Protein AF-A0A7W1AHA9-F1 (afdb_monomer_lite)

Sequence (270 aa):
TCNDPMTYQINCGGTRFFRNQPAKCGDFTERACRCGTTQNSHKKLIDTFGIGTPNYGNPNAMIMAGNDPLSGLVMALAGSKRGVAKVELLVNGFPWASAKGADFAVNGQPNPGPYSLVWPATLPDGISDFAVRAHDDLGAFTDSAAITKTKGAPCTSADTCAEGQRCDAGRCLWDPPTLEVGAACDYAQQCKSLSCVGTDPKICSQECIPEDENTCPAGLACSALEPGTGVCYPETSGGCCSATSGRPPWAGIASGAFVFVLVMRRRRRR

Structure (mmCIF, N/CA/C/O backbone):
data_AF-A0A7W1AHA9-F1
#
_entry.id   AF-A0A7W1AHA9-F1
#
loop_
_atom_site.group_PDB
_atom_site.id
_atom_site.type_symbol
_atom_site.label_atom_id
_atom_site.label_alt_id
_atom_site.label_comp_id
_atom_site.label_asym_id
_atom_site.label_entity_id
_atom_site.label_seq_id
_atom_site.pdbx_PDB_ins_code
_atom_site.Cartn_x
_atom_site.Cartn_y
_atom_site.Cartn_z
_atom_site.occupancy
_atom_site.B_iso_or_equiv
_atom_site.auth_seq_id
_atom_site.auth_comp_id
_atom_site.auth_asym_id
_atom_site.auth_atom_id
_atom_site.pdbx_PDB_model_num
ATOM 1 N N . THR A 1 1 ? 7.845 6.623 -21.623 1.00 60.88 1 THR A N 1
ATOM 2 C CA . THR A 1 1 ? 7.779 6.508 -20.151 1.00 60.88 1 THR A CA 1
ATOM 3 C C . THR A 1 1 ? 9.033 5.802 -19.679 1.00 60.88 1 THR A C 1
ATOM 5 O O . THR A 1 1 ? 9.410 4.815 -20.294 1.00 60.88 1 THR A O 1
ATOM 8 N N . CYS A 1 2 ? 9.714 6.319 -18.653 1.00 69.69 2 CYS A N 1
ATOM 9 C CA . CYS A 1 2 ? 10.990 5.777 -18.157 1.00 69.69 2 CYS A CA 1
ATOM 10 C C . CYS A 1 2 ? 10.779 4.694 -17.089 1.00 69.69 2 CYS A C 1
ATOM 12 O O . CYS A 1 2 ? 11.569 4.589 -16.157 1.00 69.69 2 CYS A O 1
ATOM 14 N N . ASN A 1 3 ? 9.678 3.939 -17.171 1.00 62.66 3 ASN A N 1
ATOM 15 C CA . ASN A 1 3 ? 9.259 3.059 -16.082 1.00 62.66 3 ASN A CA 1
ATOM 16 C C . ASN A 1 3 ? 10.157 1.826 -15.950 1.00 62.66 3 ASN A C 1
ATOM 18 O O . ASN A 1 3 ? 10.402 1.412 -14.827 1.00 62.66 3 ASN A O 1
ATOM 22 N N . ASP A 1 4 ? 10.747 1.318 -17.033 1.00 63.56 4 ASP A N 1
ATOM 23 C CA . ASP A 1 4 ? 11.867 0.374 -16.942 1.00 63.56 4 ASP A CA 1
ATOM 24 C C . ASP A 1 4 ? 12.934 0.706 -17.988 1.00 63.56 4 ASP A C 1
ATOM 26 O O . ASP A 1 4 ? 12.957 0.136 -19.082 1.00 63.56 4 ASP A O 1
ATOM 30 N N . PRO A 1 5 ? 13.807 1.688 -17.713 1.00 50.94 5 PRO A N 1
ATOM 31 C CA . PRO A 1 5 ? 14.946 1.907 -18.557 1.00 50.94 5 PRO A CA 1
ATOM 32 C C . PRO A 1 5 ? 15.934 0.806 -18.190 1.00 50.94 5 PRO A C 1
ATOM 34 O O . PRO A 1 5 ? 16.712 0.936 -17.240 1.00 50.94 5 PRO A O 1
ATOM 37 N N . MET A 1 6 ? 15.963 -0.252 -19.001 1.00 55.72 6 MET A N 1
ATOM 38 C CA . MET A 1 6 ? 17.236 -0.884 -19.344 1.00 55.72 6 MET A CA 1
ATOM 39 C C . MET A 1 6 ? 18.293 0.227 -19.354 1.00 55.72 6 MET A C 1
ATOM 41 O O . MET A 1 6 ? 18.118 1.240 -20.037 1.00 55.72 6 MET A O 1
ATOM 45 N N . THR A 1 7 ? 19.317 0.087 -18.512 1.00 55.38 7 THR A N 1
ATOM 46 C CA . THR A 1 7 ? 20.221 1.132 -17.981 1.00 55.38 7 THR A CA 1
ATOM 47 C C . THR A 1 7 ? 20.966 1.995 -19.018 1.00 55.38 7 THR A C 1
ATOM 49 O O . THR A 1 7 ? 21.842 2.784 -18.662 1.00 55.38 7 THR A O 1
ATOM 52 N N . TYR A 1 8 ? 20.656 1.845 -20.300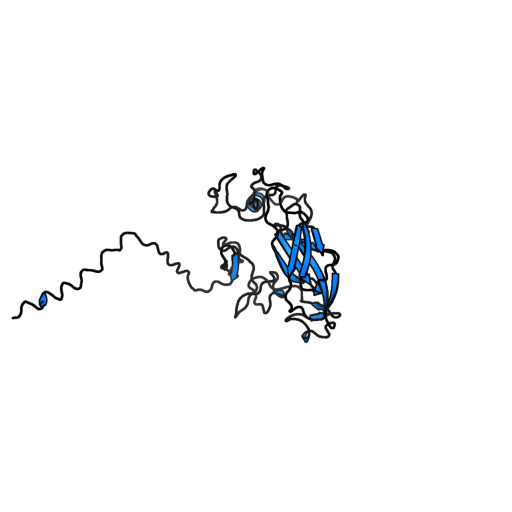 1.00 57.69 8 TYR A N 1
ATOM 53 C CA . TYR A 1 8 ? 21.271 2.477 -21.456 1.00 57.69 8 TYR A CA 1
ATOM 54 C C . TYR A 1 8 ? 20.522 3.725 -21.951 1.00 57.69 8 TYR A C 1
ATOM 56 O O . TYR A 1 8 ? 21.138 4.550 -22.625 1.00 57.69 8 TYR A O 1
ATOM 64 N N . GLN A 1 9 ? 19.242 3.924 -21.599 1.00 62.50 9 GLN A N 1
ATOM 65 C CA . GLN A 1 9 ? 18.528 5.159 -21.953 1.00 62.50 9 GLN A CA 1
ATOM 66 C C . GLN A 1 9 ? 19.088 6.356 -21.165 1.00 62.50 9 GLN A C 1
ATOM 68 O O . GLN A 1 9 ? 18.900 6.489 -19.956 1.00 62.50 9 GLN A O 1
ATOM 73 N N . ILE A 1 10 ? 19.809 7.241 -21.860 1.00 67.25 10 ILE A N 1
ATOM 74 C CA . ILE A 1 10 ? 20.429 8.446 -21.278 1.00 67.25 10 ILE A CA 1
ATOM 75 C C . ILE A 1 10 ? 19.425 9.570 -20.996 1.00 67.25 10 ILE A C 1
ATOM 77 O O . ILE A 1 10 ? 19.737 10.497 -20.257 1.00 67.25 10 ILE A O 1
ATOM 81 N N . ASN A 1 11 ? 18.230 9.481 -21.575 1.00 71.25 11 ASN A N 1
ATOM 82 C CA . ASN A 1 11 ? 17.131 10.433 -21.425 1.00 71.25 11 ASN A CA 1
ATOM 83 C C . ASN A 1 11 ? 16.188 10.082 -20.263 1.00 71.25 11 ASN A C 1
ATOM 85 O O . ASN A 1 11 ? 15.163 10.736 -20.103 1.00 71.25 11 ASN A O 1
ATOM 89 N N . CYS A 1 12 ? 16.529 9.072 -19.460 1.00 68.38 12 CYS A N 1
ATOM 90 C CA . CYS A 1 12 ? 15.835 8.720 -18.229 1.00 68.38 12 CYS A CA 1
ATOM 91 C C . CYS A 1 12 ? 16.746 9.051 -17.043 1.00 68.38 12 CYS A C 1
ATOM 93 O O . CYS A 1 12 ? 17.641 8.287 -16.683 1.00 68.38 12 CYS A O 1
ATOM 95 N N . GLY A 1 13 ? 16.573 10.255 -16.505 1.00 67.56 13 GLY A N 1
ATOM 96 C CA . GLY A 1 13 ? 17.312 10.793 -15.370 1.00 67.56 13 GLY A CA 1
ATOM 97 C C . GLY A 1 13 ? 17.017 10.072 -14.055 1.00 67.56 13 GLY A C 1
ATOM 98 O O . GLY A 1 13 ? 16.203 9.153 -13.980 1.00 67.56 13 GLY A O 1
ATOM 99 N N . GLY A 1 14 ? 17.708 10.502 -12.999 1.00 70.00 14 GLY A N 1
ATOM 100 C CA . GLY A 1 14 ? 17.751 9.794 -11.721 1.00 70.00 14 GLY A CA 1
ATOM 101 C C . GLY A 1 14 ? 18.816 8.693 -11.688 1.00 70.00 14 GLY A C 1
ATOM 102 O O . GLY A 1 14 ? 19.600 8.509 -12.621 1.00 70.00 14 GLY A O 1
ATOM 103 N N . THR A 1 15 ? 18.887 7.975 -10.569 1.00 75.25 15 THR A N 1
ATOM 104 C CA . THR A 1 15 ? 19.795 6.831 -10.432 1.00 75.25 15 THR A CA 1
ATOM 105 C C . THR A 1 15 ? 19.229 5.631 -11.190 1.00 75.25 15 THR A C 1
ATOM 107 O O . THR A 1 15 ? 18.043 5.319 -11.086 1.00 75.25 15 THR A O 1
ATOM 110 N N . ARG A 1 16 ? 20.082 4.956 -11.964 1.00 77.38 16 ARG A N 1
ATOM 111 C CA . ARG A 1 16 ? 19.680 3.834 -12.816 1.00 77.38 16 ARG A CA 1
ATOM 112 C C . ARG A 1 16 ? 19.607 2.546 -12.002 1.00 77.38 16 ARG A C 1
ATOM 114 O O . ARG A 1 16 ? 20.590 2.159 -11.376 1.00 77.38 16 ARG A O 1
ATOM 121 N N . PHE A 1 17 ? 18.463 1.874 -12.058 1.00 80.94 17 PHE A N 1
ATOM 122 C CA . PHE A 1 17 ? 18.233 0.584 -11.415 1.00 80.94 17 PHE A CA 1
ATOM 123 C C . PHE A 1 17 ? 17.484 -0.339 -12.368 1.00 80.94 17 PHE A C 1
ATOM 125 O O . PHE A 1 17 ? 16.566 0.108 -13.049 1.00 80.94 17 PHE A O 1
ATOM 132 N N . PHE A 1 18 ? 17.821 -1.629 -12.347 1.00 83.56 18 PHE A N 1
ATOM 133 C CA . PHE A 1 18 ? 16.926 -2.653 -12.878 1.00 83.56 18 PHE A CA 1
ATOM 134 C C . PHE A 1 18 ? 15.725 -2.759 -11.947 1.00 83.56 18 PHE A C 1
ATOM 136 O O . PHE A 1 18 ? 15.897 -3.053 -10.757 1.00 83.56 18 PHE A O 1
ATOM 143 N N . ARG A 1 19 ? 14.536 -2.465 -12.472 1.00 84.19 19 ARG A N 1
ATOM 144 C CA . ARG A 1 19 ? 13.291 -2.492 -11.706 1.00 84.19 19 ARG A CA 1
ATOM 145 C C . ARG A 1 19 ? 12.805 -3.914 -11.530 1.00 84.19 19 ARG A C 1
ATOM 147 O O . ARG A 1 19 ? 12.923 -4.728 -12.443 1.00 84.19 19 ARG A O 1
ATOM 154 N N . ASN A 1 20 ? 12.254 -4.206 -10.358 1.00 85.75 20 ASN A N 1
ATOM 155 C CA . ASN A 1 20 ? 11.651 -5.505 -10.090 1.00 85.75 20 ASN A CA 1
ATOM 156 C C . ASN A 1 20 ? 10.225 -5.591 -10.647 1.00 85.75 20 ASN A C 1
ATOM 158 O O . ASN A 1 20 ? 9.270 -5.807 -9.911 1.00 85.75 20 ASN A O 1
ATOM 162 N N . GLN A 1 21 ? 10.084 -5.393 -11.954 1.00 81.56 21 GLN A N 1
ATOM 163 C CA . GLN A 1 21 ? 8.800 -5.468 -12.641 1.00 81.56 21 GLN A CA 1
ATOM 164 C C . GLN A 1 21 ? 8.980 -6.014 -14.062 1.00 81.56 21 GLN A C 1
ATOM 166 O O . GLN A 1 21 ? 10.071 -5.897 -14.628 1.00 81.56 21 GLN A O 1
ATOM 171 N N . PRO A 1 22 ? 7.936 -6.608 -14.660 1.00 80.31 22 PRO A N 1
ATOM 172 C CA . PRO A 1 22 ? 7.954 -6.966 -16.070 1.00 80.31 22 PRO A CA 1
ATOM 173 C C . PRO A 1 22 ? 8.013 -5.715 -16.950 1.00 80.31 22 PRO A C 1
ATOM 175 O O . PRO A 1 22 ? 7.266 -4.759 -16.741 1.00 80.31 22 PRO A O 1
ATOM 178 N N . ALA A 1 23 ? 8.862 -5.737 -17.975 1.00 79.88 23 ALA A N 1
ATOM 179 C CA . ALA A 1 23 ? 8.912 -4.678 -18.971 1.00 79.88 23 ALA A CA 1
ATOM 180 C C . ALA A 1 23 ? 9.106 -5.203 -20.387 1.00 79.88 23 ALA A C 1
ATOM 182 O O . ALA A 1 23 ? 9.606 -6.303 -20.615 1.00 79.88 23 ALA A O 1
ATOM 183 N N . LYS A 1 24 ? 8.719 -4.379 -21.358 1.00 80.69 24 LYS A N 1
ATOM 184 C CA . LYS A 1 24 ? 8.927 -4.638 -22.782 1.00 80.69 24 LYS A CA 1
ATOM 185 C C . LYS A 1 24 ? 10.411 -4.528 -23.129 1.00 80.69 24 LYS A C 1
ATOM 187 O O . LYS A 1 24 ? 11.106 -3.646 -22.633 1.00 80.69 24 LYS A O 1
ATOM 192 N N . CYS A 1 25 ? 10.893 -5.399 -24.010 1.00 80.12 25 CYS A N 1
ATOM 193 C CA . CYS A 1 25 ? 12.297 -5.394 -24.406 1.00 80.12 25 CYS A CA 1
ATOM 194 C C . CYS A 1 25 ? 12.587 -4.361 -25.495 1.00 80.12 25 CYS A C 1
ATOM 196 O O . CYS A 1 25 ? 11.742 -4.066 -26.334 1.00 80.12 25 CYS A O 1
ATOM 198 N N . GLY A 1 26 ? 13.828 -3.872 -25.529 1.00 73.88 26 GLY A N 1
ATOM 199 C CA . GLY A 1 26 ? 14.284 -2.892 -26.516 1.00 73.88 26 GLY A CA 1
ATOM 200 C C . GLY A 1 26 ? 14.938 -1.680 -25.870 1.00 73.88 26 GLY A C 1
ATOM 201 O O . GLY A 1 26 ? 14.694 -1.393 -24.703 1.00 73.88 26 GLY A O 1
ATOM 202 N N . ASP A 1 27 ? 15.794 -0.995 -26.629 1.00 69.69 27 ASP A N 1
ATOM 203 C CA . ASP A 1 27 ? 16.552 0.151 -26.116 1.00 69.69 27 ASP A CA 1
ATOM 204 C C . ASP A 1 27 ? 15.857 1.463 -26.484 1.00 69.69 27 ASP A C 1
ATOM 206 O O . ASP A 1 27 ? 15.433 2.202 -25.607 1.00 69.69 27 ASP A O 1
ATOM 210 N N . PHE A 1 28 ? 15.688 1.731 -27.783 1.00 69.69 28 PHE A N 1
ATOM 211 C CA . PHE A 1 28 ? 14.986 2.919 -28.302 1.00 69.69 28 PHE A CA 1
ATOM 212 C C . PHE A 1 28 ? 13.695 2.576 -29.051 1.00 69.69 28 PHE A C 1
ATOM 214 O O . PHE A 1 28 ? 12.859 3.444 -29.287 1.00 69.69 28 PHE A O 1
ATOM 221 N N . THR A 1 29 ? 13.541 1.312 -29.438 1.00 75.06 29 THR A N 1
ATOM 222 C CA . THR A 1 29 ? 12.356 0.765 -30.096 1.00 75.06 29 THR A CA 1
ATOM 223 C C . THR A 1 29 ? 11.996 -0.547 -29.422 1.00 75.06 29 THR A C 1
ATOM 225 O O . THR A 1 29 ? 12.876 -1.352 -29.106 1.00 75.06 29 THR A O 1
ATOM 228 N N . GLU A 1 30 ? 10.705 -0.736 -29.163 1.00 79.19 30 GLU A N 1
ATOM 229 C CA . GLU A 1 30 ? 10.186 -1.978 -28.601 1.00 79.19 30 GLU A CA 1
ATOM 230 C C . GLU A 1 30 ? 10.467 -3.145 -29.556 1.00 79.19 30 GLU A C 1
ATOM 232 O O . GLU A 1 30 ? 10.269 -3.048 -30.767 1.00 79.19 30 GLU A O 1
ATOM 237 N N . ARG A 1 31 ? 10.933 -4.260 -28.998 1.00 81.56 31 ARG A N 1
ATOM 238 C CA . ARG A 1 31 ? 11.167 -5.523 -29.694 1.00 81.56 31 ARG A CA 1
ATOM 239 C C . ARG A 1 31 ? 10.666 -6.680 -28.843 1.00 81.56 31 ARG A C 1
ATOM 241 O O . ARG A 1 31 ? 10.582 -6.575 -27.621 1.00 81.56 31 ARG A O 1
ATOM 248 N N . ALA A 1 32 ? 10.422 -7.816 -29.488 1.00 81.12 32 ALA A N 1
ATOM 249 C CA . ALA A 1 32 ? 10.102 -9.049 -28.780 1.00 81.12 32 ALA A CA 1
ATOM 250 C C . ALA A 1 32 ? 11.208 -9.406 -27.771 1.00 81.12 32 ALA A C 1
ATOM 252 O O . ALA A 1 32 ? 12.404 -9.354 -28.094 1.00 81.12 32 ALA A O 1
ATOM 253 N N . CYS A 1 33 ? 10.815 -9.770 -26.549 1.00 81.12 33 CYS A N 1
ATOM 254 C CA . CYS A 1 33 ? 11.754 -10.297 -25.571 1.00 81.12 33 CYS A CA 1
ATOM 255 C C . CYS A 1 33 ? 12.224 -11.692 -25.991 1.00 81.12 33 CYS A C 1
ATOM 257 O O . CYS A 1 33 ? 11.480 -12.474 -26.576 1.00 81.12 33 CYS A O 1
ATOM 259 N N . ARG A 1 34 ? 13.477 -12.044 -25.669 1.00 79.12 34 ARG A N 1
ATOM 260 C CA . ARG A 1 34 ? 14.010 -13.386 -25.983 1.00 79.12 34 ARG A CA 1
ATOM 261 C C . ARG A 1 34 ? 13.294 -14.508 -25.228 1.00 79.12 34 ARG A C 1
ATOM 263 O O . ARG A 1 34 ? 13.351 -15.651 -25.662 1.00 79.12 34 ARG A O 1
ATOM 270 N N . CYS A 1 35 ? 12.665 -14.180 -24.103 1.00 75.50 35 CYS A N 1
ATOM 271 C CA . CYS A 1 35 ? 12.023 -15.133 -23.204 1.00 75.50 35 CYS A CA 1
ATOM 272 C C . CYS A 1 35 ? 10.509 -14.893 -23.058 1.00 75.50 35 CYS A C 1
ATOM 274 O O . CYS A 1 35 ? 9.934 -15.385 -22.098 1.00 75.50 35 CYS A O 1
ATOM 276 N N . GLY A 1 36 ? 9.872 -14.134 -23.963 1.00 76.38 36 GLY A N 1
ATOM 277 C CA . GLY A 1 36 ? 8.432 -13.852 -23.888 1.00 76.38 36 GLY A CA 1
ATOM 278 C C . GLY A 1 36 ? 8.020 -12.510 -24.500 1.00 76.38 36 GLY A C 1
ATOM 279 O O . GLY A 1 36 ? 8.695 -11.975 -25.380 1.00 76.38 36 GLY A O 1
ATOM 280 N N . THR A 1 37 ? 6.903 -11.961 -24.023 1.00 77.12 37 THR A N 1
ATOM 281 C CA . THR A 1 37 ? 6.404 -10.616 -24.373 1.00 77.12 37 THR A CA 1
ATOM 282 C C . THR A 1 37 ? 7.043 -9.524 -23.512 1.00 77.12 37 THR A C 1
ATOM 284 O O . THR A 1 37 ? 7.296 -8.422 -23.998 1.00 77.12 37 THR A O 1
ATOM 287 N N . THR A 1 38 ? 7.366 -9.846 -22.258 1.00 79.69 38 THR A N 1
ATOM 288 C CA . THR A 1 38 ? 8.055 -8.976 -21.298 1.00 79.69 38 THR A CA 1
ATOM 289 C C . THR A 1 38 ? 9.221 -9.710 -20.623 1.00 79.69 38 THR A C 1
ATOM 291 O O . THR A 1 38 ? 9.374 -10.927 -20.750 1.00 79.69 38 THR A O 1
ATOM 294 N N . GLN A 1 39 ? 10.093 -8.970 -19.941 1.00 81.31 39 GLN A N 1
ATOM 295 C CA . GLN A 1 39 ? 11.202 -9.496 -19.153 1.00 81.31 39 GLN A CA 1
ATOM 296 C C . GLN A 1 39 ? 11.360 -8.673 -17.870 1.00 81.31 39 GLN A C 1
ATOM 298 O O . GLN A 1 39 ? 11.417 -7.449 -17.923 1.00 81.31 39 GLN A O 1
ATOM 303 N N . ASN A 1 40 ? 11.495 -9.343 -16.723 1.00 84.94 40 ASN A N 1
ATOM 304 C CA . ASN A 1 40 ? 11.937 -8.719 -15.474 1.00 84.94 40 ASN A CA 1
ATOM 305 C C . ASN A 1 40 ? 13.459 -8.897 -15.344 1.00 84.94 40 ASN A C 1
ATOM 307 O O . ASN A 1 40 ? 13.961 -9.949 -14.932 1.00 84.94 40 ASN A O 1
ATOM 311 N N . SER A 1 41 ? 14.211 -7.872 -15.749 1.00 84.81 41 SER A N 1
ATOM 312 C CA . SER A 1 41 ? 15.678 -7.922 -15.764 1.00 84.81 41 SER A CA 1
ATOM 313 C C . SER A 1 41 ? 16.277 -8.013 -14.361 1.00 84.81 41 SER A C 1
ATOM 315 O O . SER A 1 41 ? 17.279 -8.700 -14.177 1.00 84.81 41 SER A O 1
ATOM 317 N N . HIS A 1 42 ? 15.649 -7.388 -13.363 1.00 86.69 42 HIS A N 1
ATOM 318 C CA . HIS A 1 42 ? 16.081 -7.482 -11.969 1.00 86.69 42 HIS A CA 1
ATOM 319 C C . HIS A 1 42 ? 16.043 -8.928 -11.469 1.00 86.69 42 HIS A C 1
ATOM 321 O O . HIS A 1 42 ? 17.060 -9.449 -11.009 1.00 86.69 42 HIS A O 1
ATOM 327 N N . LYS A 1 43 ? 14.903 -9.606 -11.648 1.00 86.56 43 LYS A N 1
ATOM 328 C CA . LYS A 1 43 ? 14.753 -11.020 -11.297 1.00 86.56 43 LYS A CA 1
ATOM 329 C C . LYS A 1 43 ? 15.775 -11.884 -12.033 1.00 86.56 43 LYS A C 1
ATOM 331 O O . LYS A 1 43 ? 16.455 -12.689 -11.408 1.00 86.56 43 LYS A O 1
ATOM 336 N N . LYS A 1 44 ? 15.960 -11.660 -13.340 1.00 85.75 44 LYS A N 1
ATOM 337 C CA . LYS A 1 44 ? 16.926 -12.430 -14.136 1.00 85.75 44 LYS A CA 1
ATOM 338 C C . LYS A 1 44 ? 18.362 -12.288 -13.626 1.00 85.75 44 LYS A C 1
ATOM 340 O O . LYS A 1 44 ? 19.105 -13.270 -13.630 1.00 85.75 44 LYS A O 1
ATOM 345 N N . LEU A 1 45 ? 18.759 -11.086 -13.209 1.00 88.19 45 LEU A N 1
ATOM 346 C CA . LEU A 1 45 ? 20.085 -10.834 -12.645 1.00 88.19 45 LEU A CA 1
ATOM 347 C C . LEU A 1 45 ? 20.262 -11.531 -11.295 1.00 88.19 45 LEU A C 1
ATOM 349 O O . LEU A 1 45 ? 21.294 -12.165 -11.101 1.00 88.19 45 LEU A O 1
ATOM 353 N N . ILE A 1 46 ? 19.260 -11.482 -10.413 1.00 89.81 46 ILE A N 1
ATOM 354 C CA . ILE A 1 46 ? 19.293 -12.210 -9.135 1.00 89.81 46 ILE A CA 1
ATOM 355 C C . ILE A 1 46 ? 19.382 -13.719 -9.369 1.00 89.81 46 ILE A C 1
ATOM 357 O O . ILE A 1 46 ? 20.233 -14.372 -8.775 1.00 89.81 46 ILE A O 1
ATOM 361 N N . ASP A 1 47 ? 18.570 -14.269 -10.272 1.00 88.19 47 ASP A N 1
ATOM 362 C CA . ASP A 1 47 ? 18.579 -15.705 -10.576 1.00 88.19 47 ASP A CA 1
ATOM 363 C C . ASP A 1 47 ? 19.940 -16.164 -11.151 1.00 88.19 47 ASP A C 1
ATOM 365 O O . ASP A 1 47 ? 20.311 -17.327 -11.024 1.00 88.19 47 ASP A O 1
ATOM 369 N N . THR A 1 48 ? 20.695 -15.257 -11.788 1.00 92.00 48 THR A N 1
ATOM 370 C CA . THR A 1 48 ? 21.997 -15.561 -12.414 1.00 92.00 48 THR A CA 1
ATOM 371 C C . THR A 1 48 ? 23.180 -15.352 -11.467 1.00 92.00 48 THR A C 1
ATOM 373 O O . THR A 1 48 ? 24.105 -16.160 -11.451 1.00 92.00 48 THR A O 1
ATOM 376 N N . PHE A 1 49 ? 23.185 -14.254 -10.710 1.00 93.38 49 PHE A N 1
ATOM 377 C CA . PHE A 1 49 ? 24.339 -13.804 -9.921 1.00 93.38 49 PHE A CA 1
ATOM 378 C C . PHE A 1 49 ? 24.124 -13.900 -8.406 1.00 93.38 49 PHE A C 1
ATOM 380 O O . PHE A 1 49 ? 25.062 -13.682 -7.642 1.00 93.38 49 PHE A O 1
ATOM 387 N N . GLY A 1 50 ? 22.912 -14.235 -7.968 1.00 91.75 50 GLY A N 1
ATOM 388 C CA . GLY A 1 50 ? 22.502 -14.184 -6.572 1.00 91.75 50 GLY A CA 1
ATOM 389 C C . GLY A 1 50 ? 22.087 -12.783 -6.119 1.00 91.75 50 GLY A C 1
ATOM 390 O O . GLY A 1 50 ? 22.154 -11.795 -6.856 1.00 91.75 50 GLY A O 1
ATOM 391 N N . ILE A 1 51 ? 21.631 -12.706 -4.870 1.00 88.00 51 ILE A N 1
ATOM 392 C CA . ILE A 1 51 ? 21.243 -11.448 -4.228 1.00 88.00 51 ILE A CA 1
ATOM 393 C C . ILE A 1 51 ? 22.515 -10.664 -3.880 1.00 88.00 51 ILE A C 1
ATOM 395 O O . ILE A 1 51 ? 23.353 -11.133 -3.113 1.00 88.00 51 ILE A O 1
ATOM 399 N N . GLY A 1 52 ? 22.656 -9.465 -4.444 1.00 84.75 52 GLY A N 1
ATOM 400 C CA . GLY A 1 52 ? 23.696 -8.514 -4.046 1.00 84.75 52 GLY A CA 1
ATOM 401 C C . GLY A 1 52 ? 23.297 -7.692 -2.817 1.00 84.75 52 GLY A C 1
ATOM 402 O O . GLY A 1 52 ? 22.136 -7.682 -2.414 1.00 84.75 52 GLY A O 1
ATOM 403 N N . THR A 1 53 ? 24.243 -6.945 -2.247 1.00 83.69 53 THR A N 1
ATOM 404 C CA . THR A 1 53 ? 23.968 -6.028 -1.129 1.00 83.69 53 THR A CA 1
ATOM 405 C C . THR A 1 53 ? 23.478 -4.671 -1.652 1.00 83.69 53 THR A C 1
ATOM 407 O O . THR A 1 53 ? 24.222 -4.003 -2.379 1.00 83.69 53 THR A O 1
ATOM 410 N N . PRO A 1 54 ? 22.265 -4.215 -1.289 1.00 81.38 54 PRO A N 1
ATOM 411 C CA . PRO A 1 54 ? 21.798 -2.870 -1.609 1.00 81.38 54 PRO A CA 1
ATOM 412 C C . PRO A 1 54 ? 22.737 -1.790 -1.054 1.00 81.38 54 PRO A C 1
ATOM 414 O O . PRO A 1 54 ? 23.092 -1.812 0.120 1.00 81.38 54 PRO A O 1
ATOM 417 N N . ASN A 1 55 ? 23.113 -0.810 -1.880 1.00 83.38 55 ASN A N 1
ATOM 418 C CA . ASN A 1 55 ? 23.878 0.376 -1.458 1.00 83.38 55 ASN A CA 1
ATOM 419 C C . ASN A 1 55 ? 22.996 1.634 -1.304 1.00 83.38 55 ASN A C 1
ATOM 421 O O . ASN A 1 55 ? 23.485 2.766 -1.269 1.00 83.38 55 ASN A O 1
ATOM 425 N N . TYR A 1 56 ? 21.682 1.440 -1.253 1.00 85.44 56 TYR A N 1
ATOM 426 C CA . TYR A 1 56 ? 20.667 2.468 -1.066 1.00 85.44 56 TYR A CA 1
ATOM 427 C C . TYR A 1 56 ? 19.875 2.162 0.206 1.00 85.44 56 TYR A C 1
ATOM 429 O O . TYR A 1 56 ? 19.717 1.004 0.579 1.00 85.44 56 TYR A O 1
ATOM 437 N N . GLY A 1 57 ? 19.419 3.215 0.885 1.00 89.94 57 GLY A N 1
ATOM 438 C CA . GLY A 1 57 ? 18.556 3.083 2.057 1.00 89.94 57 GLY A CA 1
ATOM 439 C C . GLY A 1 57 ? 17.089 2.910 1.671 1.00 89.94 57 GLY A C 1
ATOM 440 O O . GLY A 1 57 ? 16.729 3.051 0.499 1.00 89.94 57 GLY A O 1
ATOM 441 N N . ASN A 1 58 ? 16.263 2.662 2.685 1.00 94.44 58 ASN A N 1
ATOM 442 C CA . ASN A 1 58 ? 14.810 2.598 2.560 1.00 94.44 58 ASN A CA 1
ATOM 443 C C . ASN A 1 58 ? 14.228 3.922 2.021 1.00 94.44 58 ASN A C 1
ATOM 445 O O . ASN A 1 58 ? 14.891 4.969 2.080 1.00 94.44 58 ASN A O 1
ATOM 449 N N . PRO A 1 59 ? 12.975 3.907 1.533 1.00 96.25 59 PRO A N 1
ATOM 450 C CA . PRO A 1 59 ? 12.230 5.129 1.253 1.00 96.25 59 PRO A CA 1
ATOM 451 C C . PRO A 1 59 ? 12.182 6.088 2.451 1.00 96.25 59 PRO A C 1
ATOM 453 O O . PRO A 1 59 ? 12.408 5.705 3.595 1.00 96.25 59 PRO A O 1
ATOM 456 N N . ASN A 1 60 ? 11.840 7.344 2.199 1.00 97.00 60 ASN A N 1
ATOM 457 C CA . ASN A 1 60 ? 11.417 8.301 3.211 1.00 97.00 60 ASN A CA 1
ATOM 458 C C . ASN A 1 60 ? 9.910 8.555 3.078 1.00 97.00 60 ASN A C 1
ATOM 460 O O . ASN A 1 60 ? 9.343 8.432 1.989 1.00 97.00 60 ASN A O 1
ATOM 464 N N . ALA A 1 61 ? 9.271 8.897 4.194 1.00 97.69 61 ALA A N 1
ATOM 465 C CA . ALA A 1 61 ? 7.856 9.228 4.250 1.00 97.69 61 ALA A CA 1
ATOM 466 C C . ALA A 1 61 ? 7.608 10.255 5.362 1.00 97.69 61 ALA A C 1
ATOM 468 O O . ALA A 1 61 ? 8.158 10.139 6.459 1.00 97.69 61 ALA A O 1
ATOM 469 N N . MET A 1 62 ? 6.785 11.265 5.092 1.00 97.44 62 MET A N 1
ATOM 470 C CA . MET A 1 62 ? 6.328 12.230 6.091 1.00 97.44 62 MET A CA 1
ATOM 471 C C . MET A 1 62 ? 4.929 12.749 5.766 1.00 97.44 62 MET A C 1
ATOM 473 O O . MET A 1 62 ? 4.581 12.927 4.599 1.00 97.44 62 MET A O 1
ATOM 477 N N . ILE A 1 63 ? 4.148 13.049 6.802 1.00 96.69 63 ILE A N 1
ATOM 478 C CA . ILE A 1 63 ? 2.901 13.810 6.669 1.00 96.69 63 ILE A CA 1
ATOM 479 C C . ILE A 1 63 ? 3.256 15.300 6.615 1.00 96.69 63 ILE A C 1
ATOM 481 O O . ILE A 1 63 ? 4.081 15.774 7.397 1.00 96.69 63 ILE A O 1
ATOM 485 N N . MET A 1 64 ? 2.657 16.044 5.684 1.00 95.19 64 MET A N 1
ATOM 486 C CA . MET A 1 64 ? 2.913 17.479 5.547 1.00 95.19 64 MET A CA 1
ATOM 487 C C . MET A 1 64 ? 2.415 18.256 6.774 1.00 95.19 64 MET A C 1
ATOM 489 O O . MET A 1 64 ? 1.325 18.004 7.289 1.00 95.19 64 MET A O 1
ATOM 493 N N . ALA A 1 65 ? 3.199 19.238 7.224 1.00 87.06 65 ALA A N 1
ATOM 494 C CA . ALA A 1 65 ? 2.831 20.085 8.355 1.00 87.06 65 ALA A CA 1
ATOM 495 C C . ALA A 1 65 ? 1.511 20.834 8.099 1.00 87.06 65 ALA A C 1
ATOM 497 O O . ALA A 1 65 ? 1.245 21.285 6.986 1.00 87.06 65 ALA A O 1
ATOM 498 N N . GLY A 1 66 ? 0.688 20.971 9.142 1.00 82.25 66 GLY A N 1
ATOM 499 C CA . GLY A 1 66 ? -0.628 21.611 9.049 1.00 82.25 66 GLY A CA 1
ATOM 500 C C . GLY A 1 66 ? -1.717 20.744 8.408 1.00 82.25 66 GLY A C 1
ATOM 501 O O . GLY A 1 66 ? -2.864 21.179 8.350 1.00 82.25 66 GLY A O 1
ATOM 502 N N . ASN A 1 67 ? -1.401 19.522 7.964 1.00 85.12 67 ASN A N 1
ATOM 503 C CA . ASN A 1 67 ? -2.421 18.561 7.568 1.00 85.12 67 ASN A CA 1
ATOM 504 C C . ASN A 1 67 ? -3.227 18.121 8.802 1.00 85.12 67 ASN A C 1
ATOM 506 O O . ASN A 1 67 ? -2.648 17.721 9.814 1.00 85.12 67 ASN A O 1
ATOM 510 N N . ASP A 1 68 ? -4.556 18.204 8.717 1.00 87.19 68 ASP A N 1
ATOM 511 C CA . ASP A 1 68 ? -5.453 17.598 9.697 1.00 87.19 68 ASP A CA 1
ATOM 512 C C . ASP A 1 68 ? -6.032 16.301 9.114 1.00 87.19 68 ASP A C 1
ATOM 514 O O . ASP A 1 68 ? -6.915 16.368 8.250 1.00 87.19 68 ASP A O 1
ATOM 518 N N . PRO A 1 69 ? -5.567 15.119 9.563 1.00 84.50 69 PRO A N 1
ATOM 519 C CA . PRO A 1 69 ? -5.997 13.845 8.993 1.00 84.50 69 PRO A CA 1
ATOM 520 C C . PRO A 1 69 ? -7.503 13.599 9.095 1.00 84.50 69 PRO A C 1
ATOM 522 O O . PRO A 1 69 ? -8.070 12.883 8.273 1.00 84.50 69 PRO A O 1
ATOM 525 N N . LEU A 1 70 ? -8.175 14.230 10.064 1.00 88.56 70 LEU A N 1
ATOM 526 C CA . LEU A 1 70 ? -9.621 14.114 10.253 1.00 88.56 70 LEU A CA 1
ATOM 527 C C . LEU A 1 70 ? -10.450 14.811 9.164 1.00 88.56 70 LEU A C 1
ATOM 529 O O . LEU A 1 70 ? -11.652 14.574 9.083 1.00 88.56 70 LEU A O 1
ATOM 533 N N . SER A 1 71 ? -9.825 15.602 8.287 1.00 88.75 71 SER A N 1
ATOM 534 C CA . SER A 1 71 ? -10.481 16.196 7.112 1.00 88.75 71 SER A CA 1
ATOM 535 C C . SER A 1 71 ? -10.881 15.177 6.032 1.00 88.75 71 SER A C 1
ATOM 537 O O . SER A 1 71 ? -11.533 15.549 5.059 1.00 88.75 71 SER A O 1
ATOM 539 N N . GLY A 1 72 ? -10.484 13.906 6.173 1.00 89.00 72 GLY A N 1
ATOM 540 C CA . GLY A 1 72 ? -10.678 12.868 5.152 1.00 89.00 72 GLY A CA 1
ATOM 541 C C . GLY A 1 72 ? -9.551 12.802 4.116 1.00 89.00 72 GLY A C 1
ATOM 542 O O . GLY A 1 72 ? -9.542 11.902 3.278 1.00 89.00 72 GLY A O 1
ATOM 543 N N . LEU A 1 73 ? -8.587 13.729 4.178 1.00 92.50 73 LEU A N 1
ATOM 544 C CA . LEU A 1 73 ? -7.473 13.837 3.241 1.00 92.50 73 LEU A CA 1
ATOM 545 C C . LEU A 1 73 ? -6.138 14.030 3.972 1.00 92.50 73 LEU A C 1
ATOM 547 O O . LEU A 1 73 ? -5.919 15.025 4.666 1.00 92.50 73 LEU A O 1
ATOM 551 N N . VAL A 1 74 ? -5.195 13.124 3.721 1.00 94.94 74 VAL A N 1
ATOM 552 C CA . VAL A 1 74 ? -3.813 13.231 4.194 1.00 94.94 74 VAL A CA 1
ATOM 553 C C . VAL A 1 74 ? -2.887 13.553 3.028 1.00 94.94 74 VAL A C 1
ATOM 555 O O . VAL A 1 74 ? -2.803 12.812 2.051 1.00 94.94 74 VAL A O 1
ATOM 558 N N . MET A 1 75 ? -2.168 14.666 3.155 1.00 96.25 75 MET A N 1
ATOM 559 C CA . MET A 1 75 ? -1.112 15.066 2.233 1.00 96.25 75 MET A CA 1
ATOM 560 C C . MET A 1 75 ? 0.234 14.608 2.785 1.00 96.25 75 MET A C 1
ATOM 562 O O . MET A 1 75 ? 0.597 14.933 3.919 1.00 96.25 75 MET A O 1
ATOM 566 N N . ALA A 1 76 ? 0.978 13.869 1.972 1.00 97.19 76 ALA A N 1
ATOM 567 C CA . ALA A 1 76 ? 2.250 13.279 2.351 1.00 97.19 76 ALA A CA 1
ATOM 568 C C . ALA A 1 76 ? 3.353 13.611 1.347 1.00 97.19 76 ALA A C 1
ATOM 570 O O . ALA A 1 76 ? 3.098 13.877 0.174 1.00 97.19 76 ALA A O 1
ATOM 571 N N . LEU A 1 77 ? 4.592 13.556 1.822 1.00 97.88 77 LEU A N 1
ATOM 572 C CA . LEU A 1 77 ? 5.794 13.579 1.004 1.00 97.88 77 LEU A CA 1
ATOM 573 C C . LEU A 1 77 ? 6.506 12.239 1.160 1.00 97.88 77 LEU A C 1
ATOM 575 O O . LEU A 1 77 ? 6.749 11.796 2.282 1.00 97.88 77 LEU A O 1
ATOM 579 N N . ALA A 1 78 ? 6.851 11.605 0.044 1.00 97.94 78 ALA A N 1
ATOM 580 C CA . ALA A 1 78 ? 7.616 10.365 0.050 1.00 97.94 78 ALA A CA 1
ATOM 581 C C . ALA A 1 78 ? 8.617 10.316 -1.100 1.00 97.94 78 ALA A C 1
ATOM 583 O O . ALA A 1 78 ? 8.409 10.908 -2.159 1.00 97.94 78 ALA A O 1
ATOM 584 N N . GLY A 1 79 ? 9.708 9.595 -0.901 1.00 95.44 79 GLY A N 1
ATOM 585 C CA . GLY A 1 79 ? 10.825 9.587 -1.829 1.00 95.44 79 GLY A CA 1
ATOM 586 C C . GLY A 1 79 ? 11.748 8.402 -1.600 1.00 95.44 79 GLY A C 1
ATOM 587 O O . GLY A 1 79 ? 11.900 7.909 -0.490 1.00 95.44 79 GLY A O 1
ATOM 588 N N . SER A 1 80 ? 12.376 7.918 -2.661 1.00 93.56 80 SER A N 1
ATOM 589 C CA . SER A 1 80 ? 13.345 6.824 -2.594 1.00 93.56 80 SER A CA 1
ATOM 590 C C . SER A 1 80 ? 14.354 6.993 -3.718 1.00 93.56 80 SER A C 1
ATOM 592 O O . SER A 1 80 ? 14.018 7.496 -4.792 1.00 93.56 80 SER A O 1
ATOM 594 N N . LYS A 1 81 ? 15.599 6.550 -3.509 1.00 89.06 81 LYS A N 1
ATOM 595 C CA . LYS A 1 81 ? 16.589 6.500 -4.600 1.00 89.06 81 LYS A CA 1
ATOM 596 C C . LYS A 1 81 ? 16.097 5.593 -5.725 1.00 89.06 81 LYS A C 1
ATOM 598 O O . LYS A 1 81 ? 16.209 5.954 -6.892 1.00 89.06 81 LYS A O 1
ATOM 603 N N . ARG A 1 82 ? 15.485 4.460 -5.368 1.00 87.88 82 ARG A N 1
ATOM 604 C CA . ARG A 1 82 ? 14.808 3.555 -6.301 1.00 87.88 82 ARG A CA 1
ATOM 605 C C . ARG A 1 82 ? 13.428 4.059 -6.718 1.00 87.88 82 ARG A C 1
ATOM 607 O O . ARG A 1 82 ? 12.779 3.410 -7.520 1.00 87.88 82 ARG A O 1
ATOM 614 N N . GLY A 1 83 ? 12.993 5.219 -6.260 1.00 90.56 83 GLY A N 1
ATOM 615 C CA . GLY A 1 83 ? 11.621 5.652 -6.435 1.00 90.56 83 GLY A CA 1
ATOM 616 C C . GLY A 1 83 ? 10.638 4.863 -5.575 1.00 90.56 83 GLY A C 1
ATOM 617 O O . GLY A 1 83 ? 10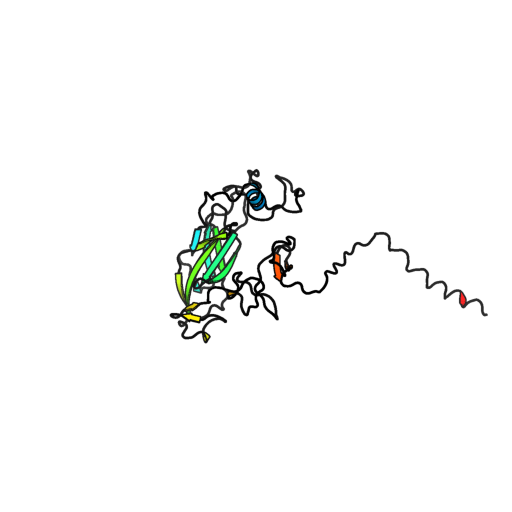.940 3.814 -5.007 1.00 90.56 83 GLY A O 1
ATOM 618 N N . VAL A 1 84 ? 9.477 5.465 -5.414 1.00 94.06 84 VAL A N 1
ATOM 619 C CA . VAL A 1 84 ? 8.368 4.984 -4.611 1.00 94.06 84 VAL A CA 1
ATOM 620 C C . VAL A 1 84 ? 7.465 4.165 -5.525 1.00 94.06 84 VAL A C 1
ATOM 622 O O . VAL A 1 84 ? 7.089 4.629 -6.602 1.00 94.06 84 VAL A O 1
ATOM 625 N N . ALA A 1 85 ? 7.132 2.948 -5.106 1.00 93.00 85 ALA A N 1
ATOM 626 C CA . ALA A 1 85 ? 6.167 2.086 -5.779 1.00 93.00 85 ALA A CA 1
ATOM 627 C C . ALA A 1 85 ? 4.739 2.387 -5.303 1.00 93.00 85 ALA A C 1
ATOM 629 O O . ALA A 1 85 ? 3.824 2.521 -6.117 1.00 93.00 85 ALA A O 1
ATOM 630 N N . LYS A 1 86 ? 4.559 2.562 -3.989 1.00 95.38 86 LYS A N 1
ATOM 631 C CA . LYS A 1 86 ? 3.282 2.934 -3.368 1.00 95.38 86 LYS A CA 1
ATOM 632 C C . LYS A 1 86 ? 3.487 3.687 -2.057 1.00 95.38 86 LYS A C 1
ATOM 634 O O . LYS A 1 86 ? 4.502 3.510 -1.382 1.00 95.38 86 LYS A O 1
ATOM 639 N N . VAL A 1 87 ? 2.499 4.494 -1.689 1.00 97.81 87 VAL A N 1
ATOM 640 C CA . VAL A 1 87 ? 2.383 5.119 -0.368 1.00 97.81 87 VAL A CA 1
ATOM 641 C C . VAL A 1 87 ? 1.065 4.687 0.252 1.00 97.81 87 VAL A C 1
ATOM 643 O O . VAL A 1 87 ? 0.036 4.739 -0.411 1.00 97.81 87 VAL A O 1
ATOM 646 N N . GLU A 1 88 ? 1.085 4.272 1.510 1.00 97.19 88 GLU A N 1
ATOM 647 C CA . GLU A 1 88 ? -0.086 3.830 2.265 1.00 97.19 88 GLU A CA 1
ATOM 648 C C . GLU A 1 88 ? -0.338 4.780 3.436 1.00 97.19 88 GLU A C 1
ATOM 650 O O . GLU A 1 88 ? 0.598 5.209 4.110 1.00 97.19 88 GLU A O 1
ATOM 655 N N . LEU A 1 89 ? -1.605 5.099 3.694 1.00 96.50 89 LEU A N 1
ATOM 656 C CA . LEU A 1 89 ? -2.032 5.737 4.932 1.00 96.50 89 LEU A CA 1
ATOM 657 C C . LEU A 1 89 ? -2.325 4.651 5.960 1.00 96.50 89 LEU A C 1
ATOM 659 O O . LEU A 1 89 ? -3.227 3.839 5.756 1.00 96.50 89 LEU A O 1
ATOM 663 N N . LEU A 1 90 ? -1.598 4.682 7.069 1.00 95.81 90 LEU A N 1
ATOM 664 C CA . LEU A 1 90 ? -1.824 3.842 8.229 1.00 95.81 90 LEU A CA 1
ATOM 665 C C . LEU A 1 90 ? -2.658 4.600 9.266 1.00 95.81 90 LEU A C 1
ATOM 667 O O . LEU A 1 90 ? -2.327 5.732 9.619 1.00 95.81 90 LEU A O 1
ATOM 671 N N . VAL A 1 91 ? -3.692 3.956 9.801 1.00 94.94 91 VAL A N 1
ATOM 672 C CA . VAL A 1 91 ? -4.412 4.417 10.992 1.00 94.94 91 VAL A CA 1
ATOM 673 C C . VAL A 1 91 ? -4.324 3.327 12.045 1.00 94.94 91 VAL A C 1
ATOM 675 O O . VAL A 1 91 ? -4.705 2.183 11.798 1.00 94.94 91 VAL A O 1
ATOM 678 N N . ASN A 1 92 ? -3.762 3.676 13.202 1.00 94.75 92 ASN A N 1
ATOM 679 C CA . ASN A 1 92 ? -3.438 2.741 14.275 1.00 94.75 92 ASN A CA 1
ATOM 680 C C . ASN A 1 92 ? -2.618 1.523 13.789 1.00 94.75 92 ASN A C 1
ATOM 682 O O . ASN A 1 92 ? -2.829 0.393 14.225 1.00 94.75 92 ASN A O 1
ATOM 686 N N . GLY A 1 93 ? -1.699 1.752 12.846 1.00 92.50 93 GLY A N 1
ATOM 687 C CA . GLY A 1 93 ? -0.819 0.718 12.290 1.00 92.50 93 GLY A CA 1
ATOM 688 C C . GLY A 1 93 ? -1.411 -0.124 11.153 1.00 92.50 93 GLY A C 1
ATOM 689 O O . GLY A 1 93 ? -0.673 -0.909 10.562 1.00 92.50 93 GLY A O 1
ATOM 690 N N . PHE A 1 94 ? -2.687 0.060 10.795 1.00 92.31 94 PHE A N 1
ATOM 691 C CA . PHE A 1 94 ? -3.331 -0.655 9.685 1.00 92.31 94 PHE A CA 1
ATOM 692 C C . PHE A 1 94 ? -3.524 0.237 8.462 1.00 92.31 94 PHE A C 1
ATOM 694 O O . PHE A 1 94 ? -3.860 1.404 8.640 1.00 92.31 94 PHE A O 1
ATOM 701 N N . PRO A 1 95 ? -3.356 -0.267 7.228 1.00 92.75 95 PRO A N 1
ATOM 702 C CA . PRO A 1 95 ? -3.560 0.532 6.026 1.00 92.75 95 PRO A CA 1
ATOM 703 C C . PRO A 1 95 ? -5.048 0.760 5.733 1.00 92.75 95 PRO A C 1
ATOM 705 O O . PRO A 1 95 ? -5.854 -0.167 5.767 1.00 92.75 95 PRO A O 1
ATOM 708 N N . TRP A 1 96 ? -5.392 2.009 5.420 1.00 92.06 96 TRP A N 1
ATOM 709 C CA . TRP A 1 96 ? -6.755 2.459 5.094 1.00 92.06 96 TRP A CA 1
ATOM 710 C C . TRP A 1 96 ? -6.890 3.036 3.689 1.00 92.06 96 TRP A C 1
ATOM 712 O O . TRP A 1 96 ? -7.979 3.039 3.122 1.00 92.06 96 TRP A O 1
ATOM 722 N N . ALA A 1 97 ? -5.800 3.564 3.141 1.00 93.50 97 ALA A N 1
ATOM 723 C CA . ALA A 1 97 ? -5.762 4.132 1.804 1.00 93.50 97 ALA A CA 1
ATOM 724 C C . ALA A 1 97 ? -4.376 3.931 1.200 1.00 93.50 97 ALA A C 1
ATOM 726 O O . ALA A 1 97 ? -3.385 3.822 1.924 1.00 93.50 97 ALA A O 1
ATOM 727 N N . SER A 1 98 ? -4.299 3.932 -0.125 1.00 94.56 98 SER A N 1
ATOM 728 C CA . SER A 1 98 ? -3.039 3.825 -0.851 1.00 94.56 98 SER A CA 1
ATOM 729 C C . SER A 1 98 ? -3.027 4.733 -2.071 1.00 94.56 98 SER A C 1
ATOM 731 O O . SER A 1 98 ? -4.051 4.922 -2.724 1.00 94.56 98 SER A O 1
ATOM 733 N N . ALA A 1 99 ? -1.850 5.242 -2.414 1.00 95.62 99 ALA A N 1
ATOM 734 C CA . ALA A 1 99 ? -1.580 5.966 -3.644 1.00 95.62 99 ALA A CA 1
ATOM 735 C C . ALA A 1 99 ? -0.432 5.286 -4.398 1.00 95.62 99 ALA A C 1
ATOM 737 O O . ALA A 1 99 ? 0.584 4.910 -3.805 1.00 95.62 99 ALA A O 1
ATOM 738 N N . LYS A 1 100 ? -0.582 5.152 -5.719 1.00 94.25 100 LYS A N 1
ATOM 739 C CA . LYS A 1 100 ? 0.485 4.667 -6.600 1.00 94.25 100 LYS A CA 1
ATOM 740 C C . LYS A 1 100 ? 1.639 5.678 -6.628 1.00 94.25 100 LYS A C 1
ATOM 742 O O . LYS A 1 100 ? 1.411 6.887 -6.646 1.00 94.25 100 LYS A O 1
ATOM 747 N N . GLY A 1 101 ? 2.872 5.178 -6.675 1.00 92.25 101 GLY A N 1
ATOM 748 C CA . GLY A 1 101 ? 4.056 5.977 -6.981 1.00 92.25 101 GLY A CA 1
ATOM 749 C C . GLY A 1 101 ? 3.938 6.719 -8.317 1.00 92.25 101 GLY A C 1
ATOM 750 O O . GLY A 1 101 ? 3.324 6.219 -9.262 1.00 92.25 101 GLY A O 1
ATOM 751 N N . ALA A 1 102 ? 4.534 7.909 -8.411 1.00 89.94 102 ALA A N 1
ATOM 752 C CA . ALA A 1 102 ? 4.561 8.671 -9.661 1.00 89.94 102 ALA A CA 1
ATOM 753 C C . ALA A 1 102 ? 5.270 7.887 -10.782 1.00 89.94 102 ALA A C 1
ATOM 755 O O . ALA A 1 102 ? 6.210 7.146 -10.523 1.00 89.94 102 ALA A O 1
ATOM 756 N N . ASP A 1 103 ? 4.889 8.061 -12.045 1.00 85.31 103 ASP A N 1
ATOM 757 C CA . ASP A 1 103 ? 5.661 7.451 -13.133 1.00 85.31 103 ASP A CA 1
ATOM 758 C C . ASP A 1 103 ? 7.061 8.082 -13.243 1.00 85.31 103 ASP A C 1
ATOM 760 O O . ASP A 1 103 ? 7.273 9.261 -12.944 1.00 85.31 103 ASP A O 1
ATOM 764 N N . PHE A 1 104 ? 8.037 7.301 -13.707 1.00 82.44 104 PHE A N 1
ATOM 765 C CA . PHE A 1 104 ? 9.377 7.812 -13.972 1.00 82.44 104 PHE A CA 1
ATOM 766 C C . PHE A 1 104 ? 9.376 8.667 -15.241 1.00 82.44 104 PHE A C 1
ATOM 768 O O . PHE A 1 104 ? 9.044 8.206 -16.343 1.00 82.44 104 PHE A O 1
ATOM 775 N N . ALA A 1 105 ? 9.813 9.915 -15.088 1.00 81.19 105 ALA A N 1
ATOM 776 C CA . ALA A 1 105 ? 10.012 10.854 -16.181 1.00 81.19 105 ALA A CA 1
ATOM 777 C C . ALA A 1 105 ? 11.498 10.962 -16.566 1.00 81.19 105 ALA A C 1
ATOM 779 O O . ALA A 1 105 ? 12.366 10.291 -16.006 1.00 81.19 105 ALA A O 1
ATOM 780 N N . VAL A 1 106 ? 11.803 11.865 -17.502 1.00 78.38 106 VAL A N 1
ATOM 781 C CA . VAL A 1 106 ? 13.175 12.157 -17.956 1.00 78.38 106 VAL A CA 1
ATOM 782 C C . VAL A 1 106 ? 14.114 12.634 -16.845 1.00 78.38 106 VAL A C 1
ATOM 784 O O . VAL A 1 106 ? 15.321 12.594 -17.024 1.00 78.38 106 VAL A O 1
ATOM 787 N N . ASN A 1 107 ? 13.581 13.048 -15.694 1.00 79.75 107 ASN A N 1
ATOM 788 C CA . ASN A 1 107 ? 14.353 13.460 -14.518 1.00 79.75 107 ASN A CA 1
ATOM 789 C C . ASN A 1 107 ? 14.243 12.450 -13.357 1.00 79.75 107 ASN A C 1
ATOM 791 O O . ASN A 1 107 ? 14.630 12.760 -12.234 1.00 79.75 107 ASN A O 1
ATOM 795 N N . GLY A 1 108 ? 13.716 11.250 -13.617 1.00 82.06 108 GLY A N 1
ATOM 796 C CA . GLY A 1 108 ? 13.356 10.271 -12.595 1.00 82.06 108 GLY A CA 1
ATOM 797 C C . GLY A 1 108 ? 11.981 10.548 -11.979 1.00 82.06 108 GLY A C 1
ATOM 798 O O . GLY A 1 108 ? 11.157 11.258 -12.561 1.00 82.06 108 GLY A O 1
ATOM 799 N N . GLN A 1 109 ? 11.726 9.963 -10.809 1.00 88.12 109 GLN A N 1
ATOM 800 C CA . GLN A 1 109 ? 10.590 10.335 -9.963 1.00 88.12 109 GLN A CA 1
ATOM 801 C C . GLN A 1 109 ? 10.969 11.512 -9.047 1.00 88.12 109 GLN A C 1
ATOM 803 O O . GLN A 1 109 ? 12.124 11.595 -8.613 1.00 88.12 109 GLN A O 1
ATOM 808 N N . PRO A 1 110 ? 10.009 12.382 -8.683 1.00 89.31 110 PRO A N 1
ATOM 809 C CA . PRO A 1 110 ? 10.199 13.347 -7.606 1.00 89.31 110 PRO A CA 1
ATOM 810 C C . PRO A 1 110 ? 10.644 12.660 -6.305 1.00 89.31 110 PRO A C 1
ATOM 812 O O . PRO A 1 110 ? 10.082 11.640 -5.905 1.00 89.31 110 PRO A O 1
ATOM 815 N N . ASN A 1 111 ? 11.656 13.219 -5.642 1.00 91.19 111 ASN A N 1
ATOM 816 C CA . ASN A 1 111 ? 12.209 12.676 -4.403 1.00 91.19 111 ASN A CA 1
ATOM 817 C C . ASN A 1 111 ? 12.596 13.822 -3.440 1.00 91.19 111 ASN A C 1
ATOM 819 O O . ASN A 1 111 ? 13.695 14.364 -3.573 1.00 91.19 111 ASN A O 1
ATOM 823 N N . PRO A 1 112 ? 11.722 14.203 -2.487 1.00 95.31 112 PRO A N 1
ATOM 824 C CA . PRO A 1 112 ? 10.384 13.651 -2.253 1.00 95.31 112 PRO A CA 1
ATOM 825 C C . PRO A 1 112 ? 9.335 14.157 -3.262 1.00 95.31 112 PRO A C 1
ATOM 827 O O . PRO A 1 112 ? 9.424 15.274 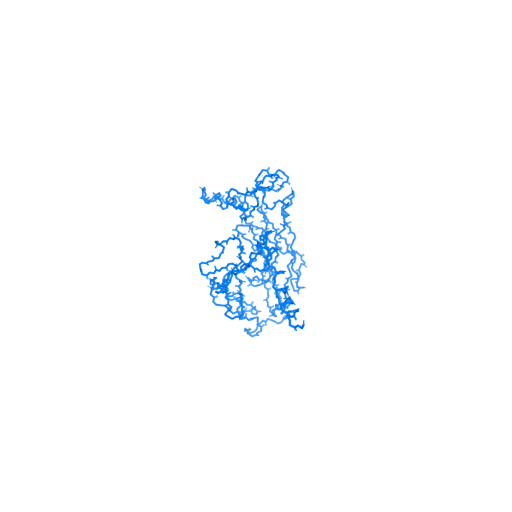-3.767 1.00 95.31 112 PRO A O 1
ATOM 830 N N . GLY A 1 113 ? 8.327 13.332 -3.541 1.00 95.00 113 GLY A N 1
ATOM 831 C CA . GLY A 1 113 ? 7.123 13.682 -4.296 1.00 95.00 113 GLY A CA 1
ATOM 832 C C . GLY A 1 113 ? 5.891 13.831 -3.397 1.00 95.00 113 GLY A C 1
ATOM 833 O O . GLY A 1 113 ? 5.856 13.213 -2.330 1.00 95.00 113 GLY A O 1
ATOM 834 N N . PRO A 1 114 ? 4.891 14.638 -3.800 1.00 96.56 114 PRO A N 1
ATOM 835 C CA . PRO A 1 114 ? 3.641 14.790 -3.066 1.00 96.56 114 PRO A CA 1
ATOM 836 C C . PRO A 1 114 ? 2.656 13.655 -3.360 1.00 96.56 114 PRO A C 1
ATOM 838 O O . PRO A 1 114 ? 2.490 13.243 -4.507 1.00 96.56 114 PRO A O 1
ATOM 841 N N . TYR A 1 115 ? 1.956 13.209 -2.320 1.00 97.06 115 TYR A N 1
ATOM 842 C CA . TYR A 1 115 ? 0.919 12.184 -2.382 1.00 97.06 115 TYR A CA 1
ATOM 843 C C . TYR A 1 115 ? -0.334 12.656 -1.652 1.00 97.06 115 TYR A C 1
ATOM 845 O O . TYR A 1 115 ? -0.254 13.295 -0.602 1.00 97.06 115 TYR A O 1
ATOM 853 N N . SER A 1 116 ? -1.486 12.325 -2.227 1.00 95.75 116 SER A N 1
ATOM 854 C CA . SER A 1 116 ? -2.812 12.606 -1.683 1.00 95.75 116 SER A CA 1
ATOM 855 C C . SER A 1 116 ? -3.469 11.278 -1.330 1.00 95.75 116 SER A C 1
ATOM 857 O O . SER A 1 116 ? -3.646 10.426 -2.200 1.00 95.75 116 SER A O 1
ATOM 859 N N . LEU A 1 117 ? -3.774 11.085 -0.050 1.00 95.94 117 LEU A N 1
ATOM 860 C CA . LEU A 1 117 ? -4.368 9.864 0.486 1.00 95.94 117 LEU A CA 1
ATOM 861 C C . LEU A 1 117 ? -5.740 10.213 1.055 1.00 95.94 117 LEU A C 1
ATOM 863 O O . LEU A 1 117 ? -5.846 10.847 2.106 1.00 95.94 117 LEU A O 1
ATOM 867 N N . VAL A 1 118 ? -6.786 9.814 0.339 1.00 92.81 118 VAL A N 1
ATOM 868 C CA . VAL A 1 118 ? -8.176 9.984 0.773 1.00 92.81 118 VAL A CA 1
ATOM 869 C C . VAL A 1 118 ? -8.617 8.703 1.463 1.00 92.81 118 VAL A C 1
ATOM 871 O O . VAL A 1 118 ? -8.491 7.626 0.883 1.00 92.81 118 VAL A O 1
ATOM 874 N N . TRP A 1 119 ? -9.122 8.813 2.689 1.00 87.12 119 TRP A N 1
ATOM 875 C CA . TRP A 1 119 ? -9.630 7.670 3.447 1.00 87.12 119 TRP A CA 1
ATOM 876 C C . TRP A 1 119 ? -11.163 7.722 3.552 1.00 87.12 119 TRP A C 1
ATOM 878 O O . TRP A 1 119 ? -11.753 8.805 3.498 1.00 87.12 119 TRP A O 1
ATOM 888 N N . PRO A 1 120 ? -11.842 6.564 3.635 1.00 82.56 120 PRO A N 1
ATOM 889 C CA . PRO A 1 120 ? -13.300 6.512 3.574 1.00 82.56 120 PRO A CA 1
ATOM 890 C C . PRO A 1 120 ? -13.931 7.072 4.851 1.00 82.56 120 PRO A C 1
ATOM 892 O O . PRO A 1 120 ? -13.480 6.760 5.943 1.00 82.56 120 PRO A O 1
ATOM 895 N N . ALA A 1 121 ? -15.049 7.800 4.757 1.00 78.19 121 ALA A N 1
ATOM 896 C CA . ALA A 1 121 ? -15.727 8.403 5.920 1.00 78.19 121 ALA A CA 1
ATOM 897 C C . ALA A 1 121 ? -16.117 7.409 7.046 1.00 78.19 121 ALA A C 1
ATOM 899 O O . ALA A 1 121 ? -16.462 7.832 8.152 1.00 78.19 121 ALA A O 1
ATOM 900 N N . THR A 1 122 ? -16.027 6.105 6.771 1.00 84.12 122 THR A N 1
ATOM 901 C CA . THR A 1 122 ? -16.312 4.966 7.647 1.00 84.12 122 THR A CA 1
ATOM 902 C C . THR A 1 122 ? -15.283 4.713 8.753 1.00 84.12 122 THR A C 1
ATOM 904 O O . THR A 1 122 ? -15.451 3.739 9.480 1.00 84.12 122 THR A O 1
ATOM 907 N N . LEU A 1 123 ? -14.232 5.531 8.917 1.00 88.56 123 LEU A N 1
ATOM 908 C CA . LEU A 1 123 ? -13.368 5.422 10.106 1.00 88.56 123 LEU A CA 1
ATOM 909 C C . LEU A 1 123 ? -14.224 5.605 11.367 1.00 88.56 123 LEU A C 1
ATOM 911 O O . LEU A 1 123 ? -14.873 6.653 11.487 1.00 88.56 123 LEU A O 1
ATOM 915 N N . PRO A 1 124 ? -14.230 4.631 12.289 1.00 90.81 124 PRO A N 1
ATOM 916 C CA . PRO A 1 124 ? -14.965 4.749 13.536 1.00 90.81 124 PRO A CA 1
ATOM 917 C C . PRO A 1 124 ? -14.513 5.955 14.357 1.00 90.81 124 PRO A C 1
ATOM 919 O O . PRO A 1 124 ? -13.392 6.454 14.208 1.00 90.81 124 PRO A O 1
ATOM 922 N N . ASP A 1 125 ? -15.390 6.409 15.243 1.00 92.44 125 ASP A N 1
ATOM 923 C CA . ASP A 1 125 ? -14.990 7.335 16.293 1.00 92.44 125 ASP A CA 1
ATOM 924 C C . ASP A 1 125 ? -13.973 6.644 17.217 1.00 92.44 125 ASP A C 1
ATOM 926 O O . ASP A 1 125 ? -14.005 5.430 17.433 1.00 92.44 125 ASP A O 1
ATOM 930 N N . GLY A 1 126 ? -13.009 7.409 17.714 1.00 93.94 126 GLY A N 1
ATOM 931 C CA . GLY A 1 126 ? -11.903 6.874 18.486 1.00 93.94 126 GLY A CA 1
ATOM 932 C C . GLY A 1 126 ? -10.655 7.743 18.454 1.00 93.94 126 GLY A C 1
ATOM 933 O O . GLY A 1 126 ? -10.536 8.716 17.701 1.00 93.94 126 GLY A O 1
ATOM 934 N N . ILE A 1 127 ? -9.678 7.347 19.264 1.00 95.50 127 ILE A N 1
ATOM 935 C CA . ILE A 1 127 ? -8.308 7.842 19.153 1.00 95.50 127 ILE A CA 1
ATOM 936 C C . ILE A 1 127 ? -7.636 7.112 17.979 1.00 95.50 127 ILE A C 1
ATOM 938 O O . ILE A 1 127 ? -7.721 5.890 17.843 1.00 95.50 127 ILE A O 1
ATOM 942 N N . SER A 1 128 ? -6.984 7.873 17.108 1.00 94.94 128 SER A N 1
ATOM 943 C CA . SER A 1 128 ? -6.390 7.400 15.860 1.00 94.94 128 SER A CA 1
ATOM 944 C C . SER A 1 128 ? -4.976 7.946 15.698 1.00 94.94 128 SER A C 1
ATOM 946 O O . SER A 1 128 ? -4.766 9.158 15.731 1.00 94.94 128 SER A O 1
ATOM 948 N N . ASP A 1 129 ? -4.006 7.054 15.512 1.00 95.75 129 ASP A N 1
ATOM 949 C CA . ASP A 1 129 ? -2.632 7.394 15.139 1.00 95.75 129 ASP A CA 1
ATOM 950 C C . ASP A 1 129 ? -2.481 7.301 13.626 1.00 95.75 129 ASP A C 1
ATOM 952 O O . ASP A 1 129 ? -2.501 6.208 13.061 1.00 95.75 129 ASP A O 1
ATOM 956 N N . PHE A 1 130 ? -2.327 8.448 12.975 1.00 95.69 130 PHE A N 1
ATOM 957 C CA . PHE A 1 130 ? -2.132 8.540 11.535 1.00 95.69 130 PHE A CA 1
ATOM 958 C C . PHE A 1 130 ? -0.643 8.527 11.209 1.00 95.69 130 PHE A C 1
ATOM 960 O O . PHE A 1 130 ? 0.098 9.387 11.678 1.00 95.69 130 PHE A O 1
ATOM 967 N N . ALA A 1 131 ? -0.207 7.593 10.374 1.00 97.44 131 ALA A N 1
ATOM 968 C CA . ALA A 1 131 ? 1.144 7.546 9.824 1.00 97.44 131 ALA A CA 1
ATOM 969 C C . ALA A 1 131 ? 1.073 7.248 8.326 1.00 97.44 131 ALA A C 1
ATOM 971 O O . ALA A 1 131 ? 0.069 6.741 7.838 1.00 97.44 131 ALA A O 1
ATOM 972 N N . VAL A 1 132 ? 2.129 7.547 7.579 1.00 97.94 132 VAL A N 1
ATOM 973 C CA . VAL A 1 132 ? 2.230 7.152 6.169 1.00 97.94 132 VAL A CA 1
ATOM 974 C C . VAL A 1 132 ? 3.418 6.231 5.965 1.00 97.94 132 VAL A C 1
ATOM 976 O O . VAL A 1 132 ? 4.490 6.475 6.514 1.00 97.94 132 VAL A O 1
ATOM 979 N N . ARG A 1 133 ? 3.225 5.183 5.166 1.00 98.19 133 ARG A N 1
ATOM 980 C CA . ARG A 1 133 ? 4.247 4.198 4.811 1.00 98.19 133 ARG A CA 1
ATOM 981 C C . ARG A 1 133 ? 4.579 4.319 3.337 1.00 98.19 133 ARG A C 1
ATOM 983 O O . ARG A 1 133 ? 3.697 4.163 2.500 1.00 98.19 133 ARG A O 1
ATOM 990 N N . ALA A 1 134 ? 5.838 4.567 3.003 1.00 98.06 134 ALA A N 1
ATOM 991 C CA . ALA A 1 134 ? 6.297 4.542 1.615 1.00 98.06 134 ALA A CA 1
ATOM 992 C C . ALA A 1 134 ? 7.036 3.238 1.326 1.00 98.06 134 ALA A C 1
ATOM 994 O O . ALA A 1 134 ? 7.909 2.864 2.105 1.00 98.06 134 ALA A O 1
ATOM 995 N N . HIS A 1 135 ? 6.722 2.594 0.201 1.00 96.50 135 HIS A N 1
ATOM 996 C CA . HIS A 1 135 ? 7.371 1.372 -0.284 1.00 96.50 135 HIS A CA 1
ATOM 997 C C . HIS A 1 135 ? 8.132 1.641 -1.583 1.00 96.50 135 HIS A C 1
ATOM 999 O O . HIS A 1 135 ? 7.671 2.428 -2.413 1.00 96.50 135 HIS A O 1
ATOM 1005 N N . ASP A 1 136 ? 9.259 0.965 -1.796 1.00 93.31 136 ASP A N 1
ATOM 1006 C CA . ASP A 1 136 ? 9.915 0.881 -3.107 1.00 93.31 136 ASP A CA 1
ATOM 1007 C C . ASP A 1 136 ? 9.522 -0.390 -3.886 1.00 93.31 136 ASP A C 1
ATOM 1009 O O . ASP A 1 136 ? 8.669 -1.168 -3.461 1.00 93.31 136 ASP A O 1
ATOM 1013 N N . ASP A 1 137 ? 10.131 -0.592 -5.059 1.00 87.94 137 ASP A 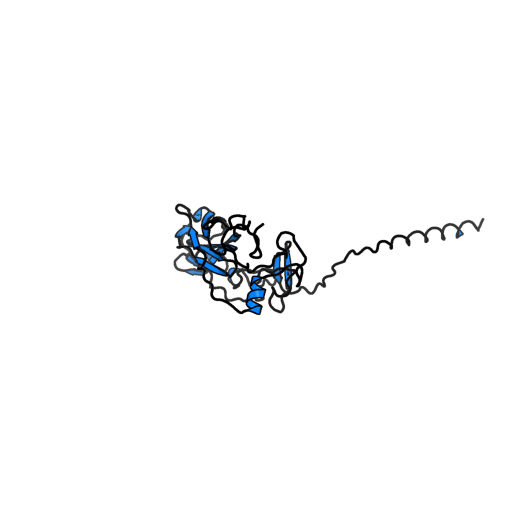N 1
ATOM 1014 C CA . ASP A 1 137 ? 9.875 -1.741 -5.937 1.00 87.94 137 ASP A CA 1
ATOM 1015 C C . ASP A 1 137 ? 10.406 -3.081 -5.395 1.00 87.94 137 ASP A C 1
ATOM 1017 O O . ASP A 1 137 ? 10.128 -4.134 -5.968 1.00 87.94 137 ASP A O 1
ATOM 1021 N N . LEU A 1 138 ? 11.171 -3.063 -4.301 1.00 89.19 138 LEU A N 1
ATOM 1022 C CA . LEU A 1 138 ? 11.683 -4.257 -3.626 1.00 89.19 138 LEU A CA 1
ATOM 1023 C C . LEU A 1 138 ? 10.906 -4.585 -2.346 1.00 89.19 138 LEU A C 1
ATOM 1025 O O . LEU A 1 138 ? 11.232 -5.560 -1.672 1.00 89.19 138 LEU A O 1
ATOM 1029 N N . GLY A 1 139 ? 9.891 -3.784 -2.012 1.00 89.00 139 GLY A N 1
ATOM 1030 C CA . GLY A 1 139 ? 9.122 -3.920 -0.780 1.00 89.00 139 GLY A CA 1
ATOM 1031 C C . GLY A 1 139 ? 9.831 -3.364 0.456 1.00 89.00 139 GLY A C 1
ATOM 1032 O O . GLY A 1 139 ? 9.349 -3.575 1.568 1.00 89.00 139 GLY A O 1
ATOM 1033 N N . ALA A 1 140 ? 10.952 -2.648 0.303 1.00 92.75 140 ALA A N 1
ATOM 1034 C CA . ALA A 1 140 ? 11.538 -1.917 1.419 1.00 92.75 140 ALA A CA 1
ATOM 1035 C C . ALA A 1 140 ? 10.646 -0.720 1.755 1.00 92.75 140 ALA A C 1
ATOM 1037 O O . ALA A 1 140 ? 10.163 -0.026 0.856 1.00 92.75 140 ALA A O 1
ATOM 1038 N N . PHE A 1 141 ? 10.447 -0.458 3.048 1.00 96.69 141 PHE A N 1
ATOM 1039 C CA . PHE A 1 141 ? 9.533 0.586 3.494 1.00 96.69 141 PHE A CA 1
ATOM 1040 C C . PHE A 1 141 ? 10.052 1.395 4.680 1.00 96.69 141 PHE A C 1
ATOM 1042 O O . PHE A 1 141 ? 10.961 0.975 5.401 1.00 96.69 141 PHE A O 1
ATOM 1049 N N . THR A 1 142 ? 9.436 2.561 4.871 1.00 97.81 142 THR A N 1
ATOM 1050 C CA . THR A 1 142 ? 9.614 3.425 6.042 1.00 97.81 142 THR A CA 1
ATOM 1051 C C . THR A 1 142 ? 8.282 4.053 6.421 1.00 97.81 142 THR A C 1
ATOM 1053 O O . THR A 1 142 ? 7.570 4.559 5.548 1.00 97.81 142 THR A O 1
ATOM 1056 N N . ASP A 1 143 ? 7.998 4.063 7.722 1.00 97.81 143 ASP A N 1
ATOM 1057 C CA . ASP A 1 143 ? 6.861 4.767 8.309 1.00 97.81 143 ASP A CA 1
ATOM 1058 C C . ASP A 1 143 ? 7.271 6.180 8.720 1.00 97.81 143 ASP A C 1
ATOM 1060 O O . ASP A 1 143 ? 8.371 6.407 9.232 1.00 97.81 143 ASP A O 1
ATOM 1064 N N . SER A 1 144 ? 6.379 7.142 8.511 1.00 97.44 144 SER A N 1
ATOM 1065 C CA . SER A 1 144 ? 6.528 8.477 9.075 1.00 97.44 144 SER A CA 1
ATOM 1066 C C . SER A 1 144 ? 6.348 8.467 10.592 1.00 97.44 144 SER A C 1
ATOM 1068 O O . SER A 1 144 ? 5.803 7.530 11.176 1.00 97.44 144 SER A O 1
ATOM 1070 N N . ALA A 1 145 ? 6.690 9.586 11.233 1.00 96.50 145 ALA A N 1
ATOM 1071 C CA . ALA A 1 145 ? 6.170 9.870 12.565 1.00 96.50 145 ALA A CA 1
ATOM 1072 C C . ALA A 1 145 ? 4.630 9.847 12.552 1.00 96.50 145 ALA A C 1
ATOM 1074 O O . ALA A 1 145 ? 4.007 10.317 11.592 1.00 96.50 145 ALA A O 1
ATOM 1075 N N . ALA A 1 146 ? 4.039 9.297 13.613 1.00 95.25 146 ALA A N 1
ATOM 1076 C CA . ALA A 1 146 ? 2.596 9.248 13.777 1.00 95.25 146 ALA A CA 1
ATOM 1077 C C . ALA A 1 146 ? 2.048 10.574 14.329 1.00 95.25 146 ALA A C 1
ATOM 1079 O O . ALA A 1 146 ? 2.674 11.222 15.169 1.00 95.25 146 ALA A O 1
ATOM 1080 N N . ILE A 1 147 ? 0.854 10.952 13.878 1.00 95.00 147 ILE A N 1
ATOM 1081 C CA . ILE A 1 147 ? 0.073 12.078 14.390 1.00 95.00 147 ILE A CA 1
ATOM 1082 C C . ILE A 1 147 ? -1.179 11.512 15.053 1.00 95.00 147 ILE A C 1
ATOM 1084 O O . ILE A 1 147 ? -2.038 10.941 14.381 1.00 95.00 147 ILE A O 1
ATOM 1088 N N . THR A 1 148 ? -1.304 11.694 16.365 1.00 95.44 148 THR A N 1
ATOM 1089 C CA . THR A 1 148 ? -2.492 11.272 17.113 1.00 95.44 148 THR A CA 1
ATOM 1090 C C . THR A 1 148 ? -3.598 12.316 17.000 1.00 95.44 148 THR A C 1
ATOM 1092 O O . THR A 1 148 ? -3.381 13.506 17.247 1.00 95.44 148 THR A O 1
ATOM 1095 N N . LYS A 1 149 ? -4.805 11.870 16.655 1.00 94.38 149 LYS A N 1
ATOM 1096 C CA . LYS A 1 149 ? -6.033 12.672 16.629 1.00 94.38 149 LYS A CA 1
ATOM 1097 C C . LYS A 1 149 ? -7.189 11.876 17.222 1.00 94.38 149 LYS A C 1
ATOM 1099 O O . LYS A 1 149 ? -7.184 10.651 17.176 1.00 94.38 149 LYS A O 1
ATOM 1104 N N . THR A 1 150 ? -8.198 12.574 17.726 1.00 94.69 150 THR A N 1
ATOM 1105 C CA . THR A 1 150 ? -9.414 11.951 18.262 1.00 94.69 150 THR A CA 1
ATOM 1106 C C . THR A 1 150 ? -10.606 12.385 17.426 1.00 94.69 150 THR A C 1
ATOM 1108 O O . THR A 1 150 ? -10.868 13.582 17.308 1.00 94.69 150 THR A O 1
ATOM 1111 N N . LYS A 1 151 ? -11.316 11.418 16.842 1.00 91.44 151 LYS A N 1
ATOM 1112 C CA . LYS A 1 151 ? -12.593 11.630 16.157 1.00 91.44 151 LYS A CA 1
ATOM 1113 C C . LYS A 1 151 ? -13.711 11.229 17.114 1.00 91.44 151 LYS A C 1
ATOM 1115 O O . LYS A 1 151 ? -13.708 10.101 17.586 1.00 91.44 151 LYS A O 1
ATOM 1120 N N . GLY A 1 152 ? -14.642 12.132 17.411 1.00 92.44 152 GLY A N 1
ATOM 1121 C CA . GLY A 1 152 ? -15.759 11.824 18.308 1.00 92.44 152 GLY A CA 1
ATOM 1122 C C . GLY A 1 152 ? -15.312 11.330 19.692 1.00 92.44 152 GLY A C 1
ATOM 1123 O O . GLY A 1 152 ? -14.338 11.837 20.257 1.00 92.44 152 GLY A O 1
ATOM 1124 N N . ALA A 1 153 ? -16.046 10.365 20.249 1.00 94.00 153 ALA A N 1
ATOM 1125 C CA . ALA A 1 153 ? -15.714 9.750 21.532 1.00 94.00 153 ALA A CA 1
ATOM 1126 C C . ALA A 1 153 ? -14.722 8.582 21.353 1.00 94.00 153 ALA A C 1
ATOM 1128 O O . ALA A 1 153 ? -14.849 7.824 20.393 1.00 94.00 153 ALA A O 1
ATOM 1129 N N . PRO A 1 154 ? -13.761 8.387 22.277 1.00 95.56 154 PRO A N 1
ATOM 1130 C CA . PRO A 1 154 ? -12.959 7.167 22.324 1.00 95.56 154 PRO A CA 1
ATOM 1131 C C . PRO A 1 154 ? -13.844 5.915 22.375 1.00 95.56 154 PRO A C 1
ATOM 1133 O O . PRO A 1 154 ? -14.883 5.931 23.039 1.00 95.56 154 PRO A O 1
ATOM 1136 N N . CYS A 1 155 ? -13.421 4.829 21.722 1.00 95.50 155 CYS A N 1
ATOM 1137 C CA . CYS A 1 155 ? -14.161 3.571 21.799 1.00 95.50 155 CYS A CA 1
ATOM 1138 C C . CYS A 1 155 ? -14.224 3.069 23.252 1.00 95.50 155 CYS A C 1
ATOM 1140 O O . CYS A 1 155 ? -13.307 3.296 24.049 1.00 95.50 155 CYS A O 1
ATOM 1142 N N . THR A 1 156 ? -15.298 2.364 23.594 1.00 95.94 156 THR A N 1
ATOM 1143 C CA . THR A 1 156 ? -15.478 1.746 24.921 1.00 95.94 156 THR A CA 1
ATOM 1144 C C . THR A 1 156 ? -15.675 0.235 24.845 1.00 95.94 156 THR A C 1
ATOM 1146 O O . THR A 1 156 ? -15.387 -0.466 25.813 1.00 95.94 156 THR A O 1
ATOM 1149 N N . SER A 1 157 ? -16.113 -0.280 23.694 1.00 94.81 157 SER A N 1
ATOM 1150 C CA . SER A 1 157 ? -16.201 -1.706 23.378 1.00 94.81 157 SER A CA 1
ATOM 1151 C C . SER A 1 157 ? -15.890 -1.939 21.896 1.00 94.81 157 SER A C 1
ATOM 1153 O O . SER A 1 157 ? -15.783 -0.995 21.112 1.00 94.81 157 SER A O 1
ATOM 1155 N N . ALA A 1 158 ? -15.731 -3.203 21.499 1.00 93.56 158 ALA A N 1
ATOM 1156 C CA . ALA A 1 158 ? -15.550 -3.571 20.093 1.00 93.56 158 ALA A CA 1
ATOM 1157 C C . ALA A 1 158 ? -16.754 -3.172 19.213 1.00 93.56 158 ALA A C 1
ATOM 1159 O O . ALA A 1 158 ? -16.577 -2.912 18.029 1.00 93.56 158 ALA A O 1
ATOM 1160 N N . ASP A 1 159 ? -17.953 -3.043 19.792 1.00 92.81 159 ASP A N 1
ATOM 1161 C CA . ASP A 1 159 ? -19.188 -2.729 19.053 1.00 92.81 159 ASP A CA 1
ATOM 1162 C C . ASP A 1 159 ? -19.204 -1.306 18.478 1.00 92.81 159 ASP A C 1
ATOM 1164 O O . ASP A 1 159 ? -19.972 -1.010 17.565 1.00 92.81 159 ASP A O 1
ATOM 1168 N N . THR A 1 160 ? -18.368 -0.407 19.010 1.00 92.75 160 THR A N 1
ATOM 1169 C CA . THR A 1 160 ? -18.199 0.954 18.475 1.00 92.75 160 THR A CA 1
ATOM 1170 C C . THR A 1 160 ? -17.157 1.028 17.359 1.00 92.75 160 THR A C 1
ATOM 1172 O O . THR A 1 160 ? -16.938 2.100 16.802 1.00 92.75 160 THR A O 1
ATOM 1175 N N . CYS A 1 161 ? -16.484 -0.083 17.059 1.00 93.12 161 CYS A N 1
ATOM 1176 C CA . CYS A 1 161 ? -15.433 -0.172 16.058 1.00 93.12 161 CYS A CA 1
ATOM 1177 C C . CYS A 1 161 ? -15.931 -0.860 14.775 1.00 93.12 161 CYS A C 1
ATOM 1179 O O . CYS A 1 161 ? -17.049 -1.369 14.708 1.00 93.12 161 CYS A O 1
ATOM 1181 N N . ALA A 1 162 ? -15.107 -0.850 13.723 1.00 91.56 162 ALA A N 1
ATOM 1182 C CA . ALA A 1 162 ? -15.414 -1.586 12.502 1.00 91.56 162 ALA A CA 1
ATOM 1183 C C . ALA A 1 162 ? -15.359 -3.102 12.748 1.00 91.56 162 ALA A C 1
ATOM 1185 O O . ALA A 1 162 ? -14.751 -3.574 13.710 1.00 91.56 162 ALA A O 1
ATOM 1186 N N . GLU A 1 163 ? -15.969 -3.872 11.849 1.00 90.12 163 GLU A N 1
ATOM 1187 C CA . GLU A 1 163 ? -15.983 -5.332 11.931 1.00 90.12 163 GLU A CA 1
ATOM 1188 C C . GLU A 1 163 ? -14.565 -5.905 12.113 1.00 90.12 163 GLU A C 1
ATOM 1190 O O . GLU A 1 163 ? -13.607 -5.515 11.434 1.00 90.12 163 GLU A O 1
ATOM 1195 N N . GLY A 1 164 ? -14.428 -6.804 13.091 1.00 90.56 164 GLY A N 1
ATOM 1196 C CA . GLY A 1 164 ? -13.156 -7.441 13.422 1.00 90.56 164 GLY A CA 1
ATOM 1197 C C . GLY A 1 164 ? -12.174 -6.596 14.235 1.00 90.56 164 GLY A C 1
ATOM 1198 O O . GLY A 1 164 ? -11.071 -7.068 14.515 1.00 90.56 164 GLY A O 1
ATOM 1199 N N . GLN A 1 165 ? -12.528 -5.363 14.604 1.00 94.50 165 GLN A N 1
ATOM 1200 C CA . GLN A 1 165 ? -11.696 -4.534 15.470 1.00 94.50 165 GLN A CA 1
ATOM 1201 C C . GLN A 1 165 ? -11.999 -4.784 16.947 1.00 94.50 165 GLN A C 1
ATOM 1203 O O . GLN A 1 165 ? -13.145 -4.966 17.352 1.00 94.50 165 GLN A O 1
ATOM 1208 N N . ARG A 1 166 ? -10.960 -4.704 17.775 1.00 95.00 166 ARG A N 1
ATOM 1209 C CA . ARG A 1 166 ? -11.083 -4.561 19.226 1.00 95.00 166 ARG A CA 1
ATOM 1210 C C . ARG A 1 166 ? -10.952 -3.097 19.619 1.00 95.00 166 ARG A C 1
ATOM 1212 O O . ARG A 1 166 ? -10.255 -2.325 18.958 1.00 95.00 166 ARG A O 1
ATOM 1219 N N . CYS A 1 167 ? -11.566 -2.749 20.741 1.00 96.31 167 CYS A N 1
ATOM 1220 C CA . CYS A 1 167 ? -11.291 -1.488 21.404 1.00 96.31 167 CYS A CA 1
ATOM 1221 C C . CYS A 1 167 ? -10.175 -1.669 22.436 1.00 96.31 167 CYS A C 1
ATOM 1223 O O . CYS A 1 167 ? -10.295 -2.501 23.334 1.00 96.31 167 CYS A O 1
ATOM 1225 N N . ASP A 1 168 ? -9.110 -0.882 22.316 1.00 96.25 168 ASP A N 1
ATOM 1226 C CA . ASP A 1 168 ? -7.994 -0.861 23.259 1.00 96.25 168 ASP A CA 1
ATOM 1227 C C . ASP A 1 168 ? -7.583 0.585 23.552 1.00 96.25 168 ASP A C 1
ATOM 1229 O O . ASP A 1 168 ? -7.290 1.356 22.639 1.00 96.25 168 ASP A O 1
ATOM 1233 N N . ALA A 1 169 ? -7.612 0.978 24.826 1.00 94.75 169 ALA A N 1
ATOM 1234 C CA . ALA A 1 169 ? -7.298 2.335 25.281 1.00 94.75 169 ALA A CA 1
ATOM 1235 C C . ALA A 1 169 ? -7.992 3.463 24.474 1.00 94.75 169 ALA A C 1
ATOM 1237 O O . ALA A 1 169 ? -7.403 4.516 24.222 1.00 94.75 169 ALA A O 1
ATOM 1238 N N . GLY A 1 170 ? -9.243 3.251 24.047 1.00 94.81 170 GLY A N 1
ATOM 1239 C CA . GLY A 1 170 ? -10.002 4.229 23.261 1.00 94.81 170 GLY A CA 1
ATOM 1240 C C . GLY A 1 170 ? -9.699 4.239 21.758 1.00 94.81 170 GLY A C 1
ATOM 1241 O O . GLY A 1 170 ? -10.208 5.108 21.045 1.00 94.81 170 GLY A O 1
ATOM 1242 N N . ARG A 1 171 ? -8.888 3.289 21.274 1.00 95.56 171 ARG A N 1
ATOM 1243 C CA . ARG A 1 171 ? -8.519 3.085 19.868 1.00 95.56 171 ARG A CA 1
ATOM 1244 C C . ARG A 1 171 ? -9.181 1.834 19.315 1.00 95.56 171 ARG A C 1
ATOM 1246 O O . ARG A 1 171 ? -9.168 0.787 19.957 1.00 95.56 171 ARG A O 1
ATOM 1253 N N . CYS A 1 172 ? -9.665 1.921 18.086 1.00 95.12 172 CYS A N 1
ATOM 1254 C CA . CYS A 1 172 ? -10.082 0.744 17.341 1.00 95.12 172 CYS A CA 1
ATOM 1255 C C . CYS A 1 172 ? -8.879 0.142 16.601 1.00 95.12 172 CYS A C 1
ATOM 1257 O O . CYS A 1 172 ? -8.237 0.826 15.796 1.00 95.12 172 CYS A O 1
ATOM 1259 N N . LEU A 1 173 ? -8.564 -1.120 16.903 1.00 94.88 173 LEU A N 1
ATOM 1260 C CA . LEU A 1 173 ? -7.406 -1.857 16.392 1.00 94.88 173 LEU A CA 1
ATOM 1261 C C . LEU A 1 173 ? -7.858 -3.181 15.782 1.00 94.88 173 LEU A C 1
ATOM 1263 O O . LEU A 1 173 ? -8.665 -3.882 16.386 1.00 94.88 173 LEU A O 1
ATOM 1267 N N . TRP A 1 174 ? -7.292 -3.570 14.644 1.00 93.56 174 TRP A N 1
ATOM 1268 C CA . TRP A 1 174 ? -7.355 -4.967 14.216 1.00 93.56 174 TRP A CA 1
ATOM 1269 C C . TRP A 1 174 ? -6.233 -5.774 14.872 1.00 93.56 174 TRP A C 1
ATOM 1271 O O . TRP A 1 174 ? -5.196 -5.240 15.275 1.00 93.56 174 TRP A O 1
ATOM 1281 N N . ASP A 1 175 ? -6.440 -7.081 14.979 1.00 91.94 175 ASP A N 1
ATOM 1282 C CA . ASP A 1 175 ? -5.342 -7.996 15.257 1.00 91.94 175 ASP A CA 1
ATOM 1283 C C . ASP A 1 175 ? -4.398 -8.098 14.056 1.00 91.94 175 ASP A C 1
ATOM 1285 O O . ASP A 1 175 ? -4.843 -7.954 12.913 1.00 91.94 175 A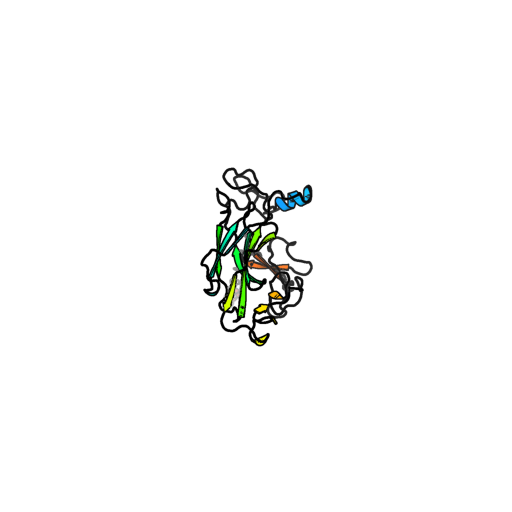SP A O 1
ATOM 1289 N N . PRO A 1 176 ? -3.091 -8.333 14.284 1.00 91.50 176 PRO A N 1
ATOM 1290 C CA . PRO A 1 176 ? -2.164 -8.604 13.198 1.00 91.50 176 PRO A CA 1
ATOM 1291 C C . PRO A 1 176 ? -2.698 -9.728 12.297 1.00 91.50 176 PRO A C 1
ATOM 1293 O O . PRO A 1 176 ? -3.171 -10.742 12.819 1.00 91.50 176 PRO A O 1
ATOM 1296 N N . PRO A 1 177 ? -2.609 -9.587 10.965 1.00 94.19 177 PRO A N 1
ATOM 1297 C CA . PRO A 1 177 ? -3.140 -10.587 10.055 1.00 94.19 177 PRO A CA 1
ATOM 1298 C C . PRO A 1 177 ? -2.395 -11.915 10.214 1.00 94.19 177 PRO A C 1
ATOM 1300 O O . PRO A 1 177 ? -1.161 -11.966 10.206 1.00 94.19 177 PRO A O 1
ATOM 1303 N N . THR A 1 178 ? -3.146 -13.006 10.328 1.00 95.56 178 THR A N 1
ATOM 1304 C CA . THR A 1 178 ? -2.599 -14.360 10.507 1.00 95.56 178 THR A CA 1
ATOM 1305 C C . THR A 1 178 ? -2.900 -15.279 9.332 1.00 95.56 178 THR A C 1
ATOM 1307 O O . THR A 1 178 ? -2.187 -16.266 9.152 1.00 95.56 178 THR A O 1
ATOM 1310 N N . LEU A 1 179 ? -3.903 -14.951 8.513 1.00 96.50 179 LEU A N 1
ATOM 1311 C CA . LEU A 1 179 ? -4.377 -15.813 7.439 1.00 96.50 179 LEU A CA 1
ATOM 1312 C C . LEU A 1 179 ? -3.518 -15.677 6.179 1.00 96.50 179 LEU A C 1
ATOM 1314 O O . LEU A 1 179 ? -3.231 -14.572 5.712 1.00 96.50 179 LEU A O 1
ATOM 1318 N N . GLU A 1 180 ? -3.123 -16.821 5.625 1.00 96.62 180 GLU A N 1
ATOM 1319 C CA . GLU A 1 180 ? -2.401 -16.914 4.356 1.00 96.62 180 GLU A CA 1
ATOM 1320 C C . GLU A 1 180 ? -3.353 -16.809 3.160 1.00 96.62 180 GLU A C 1
ATOM 1322 O O . GLU A 1 180 ? -4.559 -17.038 3.271 1.00 96.62 180 GLU A O 1
ATOM 1327 N N . VAL A 1 181 ? -2.799 -16.505 1.987 1.00 95.69 181 VAL A N 1
ATOM 1328 C CA . VAL A 1 181 ? -3.541 -16.520 0.720 1.00 95.69 181 VAL A CA 1
ATOM 1329 C C . VAL A 1 181 ? -4.169 -17.905 0.490 1.00 95.69 181 VAL A C 1
ATOM 1331 O O . VAL A 1 181 ? -3.507 -18.930 0.632 1.00 95.69 181 VAL A O 1
ATOM 1334 N N . GLY A 1 182 ? -5.459 -17.925 0.151 1.00 94.88 182 GLY A N 1
ATOM 1335 C CA . GLY A 1 182 ? -6.298 -19.116 -0.006 1.00 94.88 182 GLY A CA 1
ATOM 1336 C C . GLY A 1 182 ? -7.140 -19.483 1.224 1.00 94.88 182 GLY A C 1
ATOM 1337 O O . GLY A 1 182 ? -8.097 -20.241 1.084 1.00 94.88 182 GLY A O 1
ATOM 1338 N N . ALA A 1 183 ? -6.840 -18.948 2.414 1.00 97.00 183 ALA A N 1
ATOM 1339 C CA . ALA A 1 183 ? -7.644 -19.191 3.615 1.00 97.00 183 ALA A CA 1
ATOM 1340 C C . ALA A 1 183 ? -8.985 -18.437 3.571 1.00 97.00 183 ALA A C 1
ATOM 1342 O O . ALA A 1 183 ? -9.059 -17.348 3.008 1.00 97.00 183 ALA A O 1
ATOM 1343 N N . ALA A 1 184 ? -10.036 -18.990 4.186 1.00 96.25 184 ALA A N 1
ATOM 1344 C CA . ALA A 1 184 ? -11.325 -18.308 4.310 1.00 96.25 184 ALA A CA 1
ATOM 1345 C C . ALA A 1 184 ? -11.209 -17.071 5.213 1.00 96.25 184 ALA A C 1
ATOM 1347 O O . ALA A 1 184 ? -10.551 -17.137 6.249 1.00 96.25 184 ALA A O 1
ATOM 1348 N N . CYS A 1 185 ? -11.849 -15.970 4.829 1.00 96.19 185 CYS A N 1
ATOM 1349 C CA . CYS A 1 185 ? -11.805 -14.701 5.558 1.00 96.19 185 CYS A CA 1
ATOM 1350 C C . CYS A 1 185 ? -13.172 -14.025 5.574 1.00 96.19 185 CYS A C 1
ATOM 1352 O O . CYS A 1 185 ? -13.948 -14.153 4.634 1.00 96.19 185 CYS A O 1
ATOM 1354 N N . ASP A 1 186 ? -13.437 -13.238 6.607 1.00 94.12 186 ASP A N 1
ATOM 1355 C CA . ASP A 1 186 ? -14.662 -12.443 6.714 1.00 94.12 186 ASP A CA 1
ATOM 1356 C C . ASP A 1 186 ? -14.435 -11.011 6.207 1.00 94.12 186 ASP A C 1
ATOM 1358 O O . ASP A 1 186 ? -15.278 -10.431 5.505 1.00 94.12 186 ASP A O 1
ATOM 1362 N N . TYR A 1 187 ? -13.245 -10.476 6.502 1.00 91.81 187 TYR A N 1
ATOM 1363 C CA . TYR A 1 187 ? -12.784 -9.132 6.165 1.00 91.81 187 TYR A CA 1
ATOM 1364 C C . TYR A 1 187 ? -11.290 -9.119 5.802 1.00 91.81 187 TYR A C 1
ATOM 1366 O O . TYR A 1 187 ? -10.513 -10.000 6.173 1.00 91.81 187 TYR A O 1
ATOM 1374 N N . ALA A 1 188 ? -10.876 -8.089 5.060 1.00 92.75 188 ALA A N 1
ATOM 1375 C CA . ALA A 1 188 ? -9.545 -7.981 4.457 1.00 92.75 188 ALA A CA 1
ATOM 1376 C C . ALA A 1 188 ? -8.392 -8.045 5.471 1.00 92.75 188 ALA A C 1
ATOM 1378 O O . ALA A 1 188 ? -7.360 -8.652 5.198 1.00 92.75 188 ALA A O 1
ATOM 1379 N N . GLN A 1 189 ? -8.570 -7.460 6.656 1.00 93.75 189 GLN A N 1
ATOM 1380 C CA . GLN A 1 189 ? -7.516 -7.296 7.658 1.00 93.75 189 GLN A CA 1
ATOM 1381 C C . GLN A 1 189 ? -7.112 -8.601 8.360 1.00 93.75 189 GLN A C 1
ATOM 1383 O O . GLN A 1 189 ? -6.094 -8.614 9.044 1.00 93.75 189 GLN A O 1
ATOM 1388 N N . GLN A 1 190 ? -7.849 -9.704 8.181 1.00 94.94 190 GLN A N 1
ATOM 1389 C CA . GLN A 1 190 ? -7.408 -11.025 8.656 1.00 94.94 190 GLN A CA 1
ATOM 1390 C C . GLN A 1 190 ? -6.287 -11.604 7.778 1.00 94.94 190 GLN A C 1
ATOM 1392 O O . GLN A 1 190 ? -5.464 -12.392 8.251 1.00 94.94 190 GLN A O 1
ATOM 1397 N N . CYS A 1 191 ? -6.258 -11.208 6.503 1.00 96.00 191 CYS A N 1
ATOM 1398 C CA . CYS A 1 191 ? -5.345 -11.715 5.490 1.00 96.00 191 CYS A CA 1
ATOM 1399 C C . CYS A 1 191 ? -4.001 -10.995 5.549 1.00 96.00 191 CYS A C 1
ATOM 1401 O O . CYS A 1 191 ? -3.948 -9.767 5.569 1.00 96.00 191 CYS A O 1
ATOM 1403 N N . LYS A 1 192 ? -2.892 -11.737 5.480 1.00 94.44 192 LYS A N 1
ATOM 1404 C CA . LYS A 1 192 ? -1.539 -11.151 5.399 1.00 94.44 192 LYS A CA 1
ATOM 1405 C C . LYS A 1 192 ? -1.347 -10.276 4.163 1.00 94.44 192 LYS A C 1
ATOM 1407 O O . LYS A 1 192 ? -0.602 -9.303 4.201 1.00 94.44 192 LYS A O 1
ATOM 1412 N N . SER A 1 193 ? -2.053 -10.611 3.089 1.00 92.62 193 SER A N 1
ATOM 1413 C CA . SER A 1 193 ? -2.135 -9.836 1.852 1.00 92.62 193 SER A CA 1
ATOM 1414 C C . SER A 1 193 ? -3.075 -8.631 1.934 1.00 92.62 193 SER A C 1
ATOM 1416 O O . SER A 1 193 ? -3.101 -7.829 1.006 1.00 92.62 193 SER A O 1
ATOM 1418 N N . LEU A 1 194 ? -3.857 -8.515 3.015 1.00 93.00 194 LEU A N 1
ATOM 1419 C CA . LEU A 1 194 ? -4.868 -7.479 3.229 1.00 93.00 194 LEU A CA 1
ATOM 1420 C C . LEU A 1 194 ? -5.939 -7.422 2.132 1.00 93.00 194 LEU A C 1
ATOM 1422 O O . LEU A 1 194 ? -6.518 -6.371 1.868 1.00 93.00 194 LEU A O 1
ATOM 1426 N N . SER A 1 195 ? -6.207 -8.556 1.488 1.00 93.69 195 SER A N 1
ATOM 1427 C CA . SER A 1 195 ? -7.229 -8.685 0.456 1.00 93.69 195 SER A CA 1
ATOM 1428 C C . SER A 1 195 ? -8.074 -9.917 0.736 1.00 93.69 195 SER A C 1
ATOM 1430 O O . SER A 1 195 ? -7.549 -11.026 0.814 1.00 93.69 195 SER A O 1
ATOM 1432 N N . CYS A 1 196 ? -9.378 -9.703 0.905 1.00 95.00 196 CYS A N 1
ATOM 1433 C CA . CYS A 1 196 ? -10.386 -10.735 1.119 1.00 95.00 196 CYS A CA 1
ATOM 1434 C C . CYS A 1 196 ? -11.444 -10.584 0.025 1.00 95.00 196 CYS A C 1
ATOM 1436 O O . CYS A 1 196 ? -12.159 -9.581 -0.012 1.00 95.00 196 CYS A O 1
ATOM 1438 N N . VAL A 1 197 ? -11.499 -11.537 -0.903 1.00 94.62 197 VAL A N 1
ATOM 1439 C CA . VAL A 1 197 ? -12.322 -11.451 -2.120 1.00 94.62 197 VAL A CA 1
ATOM 1440 C C . VAL A 1 197 ? -13.259 -12.650 -2.231 1.00 94.62 197 VAL A C 1
ATOM 1442 O O . VAL A 1 197 ? -13.001 -13.711 -1.665 1.00 94.62 197 VAL A O 1
ATOM 1445 N N . GLY A 1 198 ? -14.341 -12.487 -2.990 1.00 91.12 198 GLY A N 1
ATOM 1446 C CA . GLY A 1 198 ? -15.387 -13.496 -3.166 1.00 91.12 198 GLY A CA 1
ATOM 1447 C C . GLY A 1 198 ? -16.697 -13.110 -2.482 1.00 91.12 198 GLY A C 1
ATOM 1448 O O . GLY A 1 198 ? -16.790 -12.085 -1.806 1.00 91.12 198 GLY A O 1
ATOM 1449 N N . THR A 1 199 ? -17.728 -13.923 -2.696 1.00 86.19 199 THR A N 1
ATOM 1450 C CA . THR A 1 199 ? -19.062 -13.720 -2.110 1.00 86.19 199 THR A CA 1
ATOM 1451 C C . THR A 1 199 ? -19.440 -14.835 -1.144 1.00 86.19 199 THR A C 1
ATOM 1453 O O . THR A 1 199 ? -19.948 -14.520 -0.074 1.00 86.19 199 THR A O 1
ATOM 1456 N N . ASP A 1 200 ? -19.159 -16.099 -1.484 1.00 86.12 200 ASP A N 1
ATOM 1457 C CA . ASP A 1 200 ? -19.292 -17.258 -0.590 1.00 86.12 200 ASP A CA 1
ATOM 1458 C C . ASP A 1 200 ? -18.608 -18.512 -1.200 1.00 86.12 200 ASP A C 1
ATOM 1460 O O . ASP A 1 200 ? -19.085 -19.014 -2.222 1.00 86.12 200 ASP A O 1
ATOM 1464 N N . PRO A 1 201 ? -17.491 -19.022 -0.641 1.00 88.19 201 PRO A N 1
ATOM 1465 C CA . PRO A 1 201 ? -16.731 -18.442 0.459 1.00 88.19 201 PRO A CA 1
ATOM 1466 C C . PRO A 1 201 ? -15.895 -17.236 0.001 1.00 88.19 201 PRO A C 1
ATOM 1468 O O . PRO A 1 201 ? -15.402 -17.162 -1.131 1.00 88.19 201 PRO A O 1
ATOM 1471 N N . LYS A 1 202 ? -15.697 -16.291 0.919 1.00 95.31 202 LYS A N 1
ATOM 1472 C CA . LYS A 1 202 ? -14.656 -15.267 0.808 1.00 95.31 202 LYS A CA 1
ATOM 1473 C C . LYS A 1 202 ? -13.307 -15.873 1.191 1.00 95.31 202 LYS A C 1
ATOM 1475 O O . LYS A 1 202 ? -13.228 -16.634 2.156 1.00 95.31 202 LYS A O 1
ATOM 1480 N N . ILE A 1 203 ? -12.252 -15.528 0.460 1.00 96.25 203 ILE A N 1
ATOM 1481 C CA . ILE A 1 203 ? -10.899 -16.021 0.730 1.00 96.25 203 ILE A CA 1
ATOM 1482 C C . ILE A 1 203 ? -9.843 -14.921 0.646 1.00 96.25 203 ILE A C 1
ATOM 1484 O O . ILE A 1 203 ? -9.982 -13.941 -0.093 1.00 96.25 203 ILE A O 1
ATOM 1488 N N . CYS A 1 204 ? -8.760 -15.112 1.391 1.00 97.19 204 CYS A N 1
ATOM 1489 C CA . CYS A 1 204 ? -7.582 -14.276 1.315 1.00 97.19 204 CYS A CA 1
ATOM 1490 C C . CYS A 1 204 ? -6.948 -14.412 -0.065 1.00 97.19 204 CYS A C 1
ATOM 1492 O O . CYS A 1 204 ? -6.653 -15.514 -0.520 1.00 97.19 204 CYS A O 1
ATOM 1494 N N . SER A 1 205 ? -6.717 -13.291 -0.730 1.00 96.31 205 SER A N 1
ATOM 1495 C CA . SER A 1 205 ? -6.186 -13.247 -2.090 1.00 96.31 205 SER A CA 1
ATOM 1496 C C . SER A 1 205 ? -4.991 -12.311 -2.181 1.00 96.31 205 SER A C 1
ATOM 1498 O O . SER A 1 205 ? -4.695 -11.593 -1.237 1.00 96.31 205 SER A O 1
ATOM 1500 N N . GLN A 1 206 ? -4.286 -12.309 -3.301 1.00 94.50 206 GLN A N 1
ATOM 1501 C CA . GLN A 1 206 ? -3.234 -11.344 -3.591 1.00 94.50 206 GLN A CA 1
ATOM 1502 C C . GLN A 1 206 ? -3.368 -10.859 -5.030 1.00 94.50 206 GLN A C 1
ATOM 1504 O O . GLN A 1 206 ? -3.945 -11.557 -5.869 1.00 94.50 206 GLN A O 1
ATOM 1509 N N . GLU A 1 207 ? -2.843 -9.666 -5.301 1.00 91.38 207 GLU A N 1
ATOM 1510 C CA . GLU A 1 207 ? -2.749 -9.151 -6.664 1.00 91.38 207 GLU A CA 1
ATOM 1511 C C . GLU A 1 207 ? -1.890 -10.084 -7.522 1.00 91.38 207 GLU A C 1
ATOM 1513 O O . GLU A 1 207 ? -0.875 -10.619 -7.070 1.00 91.38 207 GLU A O 1
ATOM 1518 N N . CYS A 1 208 ? -2.305 -10.274 -8.769 1.00 90.25 208 CYS A N 1
ATOM 1519 C CA . CYS A 1 208 ? -1.589 -11.093 -9.729 1.00 90.25 208 CYS A CA 1
ATOM 1520 C C . CYS A 1 208 ? -1.622 -10.504 -11.137 1.00 90.25 208 CYS A C 1
ATOM 1522 O O . CYS A 1 208 ? -2.455 -9.655 -11.457 1.00 90.25 208 CYS A O 1
ATOM 1524 N N . ILE A 1 209 ? -0.702 -10.963 -11.986 1.00 85.56 209 ILE A N 1
ATOM 1525 C CA . ILE A 1 209 ? -0.653 -10.598 -13.400 1.00 85.56 209 ILE A CA 1
ATOM 1526 C C . ILE A 1 209 ? -1.206 -11.792 -14.188 1.00 85.56 209 ILE A C 1
ATOM 1528 O O . ILE A 1 209 ? -0.598 -12.859 -14.136 1.00 85.56 209 ILE A O 1
ATOM 1532 N N . PRO A 1 210 ? -2.325 -11.651 -14.926 1.00 83.69 210 PRO A N 1
ATOM 1533 C CA . PRO A 1 210 ? -2.965 -12.779 -15.616 1.00 83.69 210 PRO A CA 1
ATOM 1534 C C . PRO A 1 210 ? -2.073 -13.523 -16.621 1.00 83.69 210 PRO A C 1
ATOM 1536 O O . PRO A 1 210 ? -2.326 -14.684 -16.920 1.00 83.69 210 PRO A O 1
ATOM 1539 N N . GLU A 1 211 ? -1.036 -12.866 -17.145 1.00 78.19 211 GLU A N 1
ATOM 1540 C CA . GLU A 1 211 ? -0.071 -13.456 -18.085 1.00 78.19 211 GLU A CA 1
ATOM 1541 C C . GLU A 1 211 ? 1.088 -14.205 -17.396 1.00 78.19 211 GLU A C 1
ATOM 1543 O O . GLU A 1 211 ? 1.908 -14.810 -18.084 1.00 78.19 211 GLU A O 1
ATOM 1548 N N . ASP A 1 212 ? 1.181 -14.166 -16.061 1.00 78.50 212 ASP A N 1
ATOM 1549 C CA . ASP A 1 212 ? 2.239 -14.828 -15.292 1.00 78.50 212 ASP A CA 1
ATOM 1550 C C . ASP A 1 212 ? 1.654 -15.899 -14.360 1.00 78.50 212 ASP A C 1
ATOM 1552 O O . ASP A 1 212 ? 1.163 -15.619 -13.259 1.00 78.50 212 ASP A O 1
ATOM 1556 N N . GLU A 1 213 ? 1.757 -17.152 -14.813 1.00 76.94 213 GLU A N 1
ATOM 1557 C CA . GLU A 1 213 ? 1.286 -18.358 -14.119 1.00 76.94 213 GLU A CA 1
ATOM 1558 C C . GLU A 1 213 ? 1.921 -18.553 -12.732 1.00 76.94 213 GLU A C 1
ATOM 1560 O O . GLU A 1 213 ? 1.357 -19.250 -11.894 1.00 76.94 213 GLU A O 1
ATOM 1565 N N . ASN A 1 214 ? 3.063 -17.917 -12.445 1.00 79.75 214 ASN A N 1
ATOM 1566 C CA . ASN A 1 214 ? 3.755 -18.061 -11.161 1.00 79.75 214 ASN A CA 1
ATOM 1567 C C . ASN A 1 214 ? 3.347 -17.005 -10.130 1.00 79.75 214 ASN A C 1
ATOM 1569 O O . ASN A 1 214 ? 3.908 -16.971 -9.033 1.00 79.75 214 ASN A O 1
ATOM 1573 N N . THR A 1 215 ? 2.401 -16.123 -10.463 1.00 85.62 215 THR A N 1
ATOM 1574 C CA . THR A 1 215 ? 2.010 -15.052 -9.541 1.00 85.62 215 THR A CA 1
ATOM 1575 C C . THR A 1 215 ? 1.105 -15.547 -8.417 1.00 85.62 215 THR A C 1
ATOM 1577 O O . THR A 1 215 ? 1.061 -14.926 -7.358 1.00 85.62 215 THR A O 1
ATOM 1580 N N . CYS A 1 216 ? 0.386 -16.656 -8.614 1.00 92.06 216 CYS A N 1
ATOM 1581 C CA . CYS A 1 216 ? -0.511 -17.219 -7.608 1.00 92.06 216 CYS A CA 1
ATOM 1582 C C . CYS A 1 216 ? 0.077 -18.469 -6.937 1.00 92.06 216 CYS A C 1
ATOM 1584 O O . CYS A 1 216 ? 0.733 -19.271 -7.603 1.00 92.06 216 CYS A O 1
ATOM 1586 N N . PRO A 1 217 ? -0.156 -18.665 -5.623 1.00 92.81 217 PRO A N 1
ATOM 1587 C CA . PRO A 1 217 ? 0.194 -19.907 -4.943 1.00 92.81 217 PRO A CA 1
ATOM 1588 C C . PRO A 1 217 ? -0.512 -21.121 -5.557 1.00 92.81 217 PRO A C 1
ATOM 1590 O O . PRO A 1 217 ? -1.562 -21.000 -6.189 1.00 92.81 217 PRO A O 1
ATOM 1593 N N . ALA A 1 218 ? 0.041 -22.310 -5.313 1.00 90.50 218 ALA A N 1
ATOM 1594 C CA . ALA A 1 218 ? -0.530 -23.560 -5.804 1.00 90.50 218 ALA A CA 1
ATOM 1595 C C . ALA A 1 218 ? -2.010 -23.718 -5.397 1.00 90.50 218 ALA A C 1
ATOM 1597 O O . ALA A 1 218 ? -2.366 -23.524 -4.236 1.00 90.50 218 ALA A O 1
ATOM 1598 N N . GLY A 1 219 ? -2.855 -24.107 -6.358 1.00 89.19 219 GLY A N 1
ATOM 1599 C CA . GLY A 1 219 ? -4.300 -24.284 -6.163 1.00 89.19 219 GLY A CA 1
ATOM 1600 C C . GLY A 1 219 ? -5.145 -23.029 -6.412 1.00 89.19 219 GLY A C 1
ATOM 1601 O O . GLY A 1 219 ? -6.368 -23.101 -6.307 1.00 89.19 219 GLY A O 1
ATOM 1602 N N . LEU A 1 220 ? -4.520 -21.903 -6.764 1.00 93.12 220 LEU A N 1
ATOM 1603 C CA . LEU A 1 220 ? -5.195 -20.663 -7.139 1.00 93.12 220 LEU A CA 1
ATOM 1604 C C . LEU A 1 220 ? -4.773 -20.247 -8.551 1.00 93.12 220 LEU A C 1
ATOM 1606 O O . LEU A 1 220 ? -3.607 -20.373 -8.915 1.00 93.12 220 LEU A O 1
ATOM 1610 N N . ALA A 1 221 ? -5.711 -19.698 -9.315 1.00 92.56 221 ALA A N 1
ATOM 1611 C CA . ALA A 1 221 ? -5.452 -19.087 -10.611 1.00 92.56 221 ALA A CA 1
ATOM 1612 C C . ALA A 1 221 ? -5.615 -17.570 -10.536 1.00 92.56 221 ALA A C 1
ATOM 1614 O O . ALA A 1 221 ? -6.359 -17.040 -9.706 1.00 92.56 221 ALA A O 1
ATOM 1615 N N . CYS A 1 222 ? -4.923 -16.857 -11.422 1.00 92.88 222 CYS A N 1
ATOM 1616 C CA . CYS A 1 222 ? -5.072 -15.415 -11.520 1.00 92.88 222 CYS A CA 1
ATOM 1617 C C . CYS A 1 222 ? -6.362 -15.062 -12.271 1.00 92.88 222 CYS A C 1
ATOM 1619 O O . CYS A 1 222 ? -6.434 -15.180 -13.494 1.00 92.88 222 CYS A O 1
ATOM 1621 N N . SER A 1 223 ? -7.383 -14.606 -11.547 1.00 91.88 223 SER A N 1
ATOM 1622 C CA . SER A 1 223 ? -8.615 -14.100 -12.148 1.00 91.88 223 SER A CA 1
ATOM 1623 C C . SER A 1 223 ? -8.424 -12.638 -12.537 1.00 91.88 223 SER A C 1
ATOM 1625 O O . SER A 1 223 ? -8.314 -11.774 -11.666 1.00 91.88 223 SER A O 1
ATOM 1627 N N . ALA A 1 224 ? -8.390 -12.347 -13.838 1.00 88.69 224 ALA A N 1
ATOM 1628 C CA . ALA A 1 224 ? -8.270 -10.981 -14.343 1.00 88.69 224 ALA A CA 1
ATOM 1629 C C . ALA A 1 224 ? -9.463 -10.115 -13.896 1.00 88.69 224 ALA A C 1
ATOM 1631 O O . ALA A 1 224 ? -10.617 -10.506 -14.074 1.00 88.69 224 ALA A O 1
ATOM 1632 N N . LEU A 1 225 ? -9.177 -8.937 -13.339 1.00 84.38 225 LEU A N 1
ATOM 1633 C CA . LEU A 1 225 ? -10.180 -7.914 -13.015 1.00 84.38 225 LEU A CA 1
ATOM 1634 C C . LEU A 1 225 ? -10.175 -6.808 -14.072 1.00 84.38 225 LEU A C 1
ATOM 1636 O O . LEU A 1 225 ? -11.230 -6.369 -14.525 1.00 84.38 225 LEU A O 1
ATOM 1640 N N . GLU A 1 226 ? -8.980 -6.401 -14.499 1.00 81.44 226 GLU A N 1
ATOM 1641 C CA . GLU A 1 226 ? -8.742 -5.390 -15.525 1.00 81.44 226 GLU A CA 1
ATOM 1642 C C . GLU A 1 226 ? -7.548 -5.812 -16.407 1.00 81.44 226 GLU A C 1
ATOM 1644 O O . GLU A 1 226 ? -6.830 -6.765 -16.083 1.00 81.44 226 GLU A O 1
ATOM 1649 N N . PRO A 1 227 ? -7.297 -5.146 -17.551 1.00 78.44 227 PRO A N 1
ATOM 1650 C CA . PRO A 1 227 ? -6.128 -5.443 -18.371 1.00 78.44 227 PRO A CA 1
ATOM 1651 C C . PRO A 1 227 ? -4.818 -5.294 -17.580 1.00 78.44 227 PRO A C 1
ATOM 1653 O O . PRO A 1 227 ? -4.419 -4.191 -17.213 1.00 78.44 227 PRO A O 1
ATOM 1656 N N . GLY A 1 228 ? -4.130 -6.416 -17.360 1.00 76.06 228 GLY A N 1
ATOM 1657 C CA . GLY A 1 228 ? -2.837 -6.463 -16.673 1.00 76.06 228 GLY A CA 1
ATOM 1658 C C . GLY A 1 228 ? -2.902 -6.613 -15.150 1.00 76.06 228 GLY A C 1
ATOM 1659 O O . GLY A 1 228 ? -1.845 -6.728 -14.534 1.00 76.06 228 GLY A O 1
ATOM 1660 N N . THR A 1 229 ? -4.092 -6.665 -14.545 1.00 83.81 229 THR A N 1
ATOM 1661 C CA . THR A 1 229 ? -4.265 -6.891 -13.102 1.00 83.81 229 THR A CA 1
ATOM 1662 C C . THR A 1 229 ? -5.346 -7.933 -12.825 1.00 83.81 229 THR A C 1
ATOM 1664 O O . THR A 1 229 ? -6.395 -8.000 -13.469 1.00 83.81 229 THR A O 1
ATOM 1667 N N . GLY A 1 230 ? -5.090 -8.778 -11.837 1.00 91.12 230 GLY A N 1
ATOM 1668 C CA . GLY A 1 230 ? -6.013 -9.799 -11.373 1.00 91.12 230 GLY A CA 1
ATOM 1669 C C . GLY A 1 230 ? -5.853 -10.076 -9.887 1.00 91.12 230 GLY A C 1
ATOM 1670 O O . GLY A 1 230 ? -5.022 -9.473 -9.208 1.00 91.12 230 GLY A O 1
ATOM 1671 N N . VAL A 1 231 ? -6.656 -11.010 -9.394 1.00 94.38 231 VAL A N 1
ATOM 1672 C CA . VAL A 1 231 ? -6.600 -11.521 -8.021 1.00 94.38 231 VAL A CA 1
ATOM 1673 C C . VAL A 1 231 ? -6.505 -13.041 -8.030 1.00 94.38 231 VAL A C 1
ATOM 1675 O O . VAL A 1 231 ? -7.149 -13.707 -8.842 1.00 94.38 231 VAL A O 1
ATOM 1678 N N . CYS A 1 232 ? -5.701 -13.607 -7.132 1.00 94.81 232 CYS A N 1
ATOM 1679 C CA . CYS A 1 232 ? -5.584 -15.057 -6.995 1.00 94.81 232 CYS A CA 1
ATOM 1680 C C . CYS A 1 232 ? -6.851 -15.657 -6.385 1.00 94.81 232 CYS A C 1
ATOM 1682 O O . CYS A 1 232 ? -7.188 -15.357 -5.238 1.00 94.81 232 CYS A O 1
ATOM 1684 N N . TYR A 1 233 ? -7.537 -16.518 -7.129 1.00 93.69 233 TYR A N 1
ATOM 1685 C CA . TYR A 1 233 ? -8.803 -17.121 -6.724 1.00 93.69 233 TYR A CA 1
ATOM 1686 C C . TYR A 1 233 ? -8.850 -18.598 -7.148 1.00 93.69 233 TYR A C 1
ATOM 1688 O O . TYR A 1 233 ? -8.189 -18.957 -8.125 1.00 93.69 233 TYR A O 1
ATOM 1696 N N . PRO A 1 234 ? -9.582 -19.482 -6.440 1.00 91.56 234 PRO A N 1
ATOM 1697 C CA . PRO A 1 234 ? -9.749 -20.862 -6.860 1.00 91.56 234 PRO A CA 1
ATOM 1698 C C . PRO A 1 234 ? -10.281 -20.911 -8.285 1.00 91.56 234 PRO A C 1
ATOM 1700 O O . PRO A 1 234 ? -11.179 -20.144 -8.645 1.00 91.56 234 PRO A O 1
ATOM 1703 N N . GLU A 1 235 ? -9.742 -21.823 -9.090 1.00 84.00 235 GLU A N 1
ATOM 1704 C CA . GLU A 1 235 ? -10.311 -22.092 -10.402 1.00 84.00 235 GLU A CA 1
ATOM 1705 C C . GLU A 1 235 ? -11.759 -22.536 -10.211 1.00 84.00 235 GLU A C 1
ATOM 1707 O O . GLU A 1 235 ? -12.046 -23.632 -9.725 1.00 84.00 235 GLU A O 1
ATOM 1712 N N . THR A 1 236 ? -12.702 -21.676 -10.593 1.00 69.50 236 THR A N 1
ATOM 1713 C CA . THR A 1 236 ? -14.043 -22.172 -10.871 1.00 69.50 236 THR A CA 1
ATOM 1714 C C . THR A 1 236 ? -13.881 -23.100 -12.064 1.00 69.50 236 THR A C 1
ATOM 1716 O O . THR A 1 236 ? -13.359 -22.700 -13.100 1.00 69.50 236 THR A O 1
ATOM 1719 N N . SER A 1 237 ? -14.273 -24.360 -11.921 1.00 53.25 237 SER A N 1
ATOM 1720 C CA . SER A 1 237 ? -14.145 -25.408 -12.940 1.00 53.25 237 SER A CA 1
ATOM 1721 C C . SER A 1 237 ? -15.004 -25.169 -14.201 1.00 53.25 237 SER A C 1
ATOM 1723 O O . SER A 1 237 ? -15.405 -26.108 -14.888 1.00 53.25 237 SER A O 1
ATOM 1725 N N . GLY A 1 238 ? -15.298 -23.912 -14.535 1.00 50.59 238 GLY A N 1
ATOM 1726 C CA . GLY A 1 238 ? -15.845 -23.487 -15.810 1.00 50.59 238 GLY A CA 1
ATOM 1727 C C . GLY A 1 238 ? -14.717 -23.367 -16.823 1.00 50.59 238 GLY A C 1
ATOM 1728 O O . GLY A 1 238 ? -14.056 -22.336 -16.902 1.00 50.59 238 GLY A O 1
ATOM 1729 N N . GLY A 1 239 ? -14.492 -24.435 -17.590 1.00 40.50 239 GLY A N 1
ATOM 1730 C CA . GLY A 1 239 ? -13.469 -24.474 -18.629 1.00 40.50 239 GLY A CA 1
ATOM 1731 C C . GLY A 1 239 ? -13.479 -23.222 -19.508 1.00 40.50 239 GLY A C 1
ATOM 1732 O O . GLY A 1 239 ? -14.527 -22.800 -20.002 1.00 40.50 239 GLY A O 1
ATOM 1733 N N . CYS A 1 240 ? -12.293 -22.650 -19.715 1.00 40.81 240 CYS A N 1
ATOM 1734 C CA . CYS A 1 240 ? -12.040 -21.559 -20.645 1.00 40.81 240 CYS A CA 1
ATOM 1735 C C . CYS A 1 240 ? -12.391 -21.982 -22.079 1.00 40.81 240 CYS A C 1
ATOM 1737 O O . CYS A 1 240 ? -11.529 -22.319 -22.887 1.00 40.81 240 CYS A O 1
ATOM 1739 N N . CYS A 1 241 ? -13.673 -21.923 -22.431 1.00 43.34 241 CYS A N 1
ATOM 1740 C CA . CYS A 1 241 ? -14.102 -21.800 -23.813 1.00 43.34 241 CYS A CA 1
ATOM 1741 C C . CYS A 1 241 ? -13.835 -20.361 -24.257 1.00 43.34 241 CYS A C 1
ATOM 1743 O O . CYS A 1 241 ? -14.753 -19.567 -24.456 1.00 43.34 241 CYS A O 1
ATOM 1745 N N . SER A 1 242 ? -12.558 -20.032 -24.446 1.00 43.34 242 SER A N 1
ATOM 1746 C CA . SER A 1 242 ? -12.183 -18.989 -25.388 1.00 43.34 242 SER A CA 1
ATOM 1747 C C . SER A 1 242 ? -12.653 -19.471 -26.754 1.00 43.34 242 SER A C 1
ATOM 1749 O O . SER A 1 242 ? -11.976 -20.249 -27.422 1.00 43.34 242 SER A O 1
ATOM 1751 N N . ALA A 1 243 ? -13.849 -19.051 -27.166 1.00 37.75 243 ALA A N 1
ATOM 1752 C CA . ALA A 1 243 ? -14.243 -19.097 -28.560 1.00 37.75 243 ALA A CA 1
ATOM 1753 C C . ALA A 1 243 ? -13.298 -18.158 -29.317 1.00 37.75 243 ALA A C 1
ATOM 1755 O O . ALA A 1 243 ? -13.589 -16.982 -29.537 1.00 37.75 243 ALA A O 1
ATOM 1756 N N . THR A 1 244 ? -12.131 -18.679 -29.694 1.00 40.62 244 THR A N 1
ATOM 1757 C CA . THR A 1 244 ? -11.303 -18.105 -30.739 1.00 40.62 244 THR A CA 1
ATOM 1758 C C . THR A 1 244 ? -12.192 -18.042 -31.970 1.00 40.62 244 THR A C 1
ATOM 1760 O O . THR A 1 244 ? -12.413 -19.037 -32.658 1.00 40.62 244 THR A O 1
ATOM 1763 N N . SER A 1 245 ? -12.741 -16.865 -32.251 1.00 41.78 245 SER A N 1
ATOM 1764 C CA . SER A 1 245 ? -13.390 -16.556 -33.520 1.00 41.78 245 SER A CA 1
ATOM 1765 C C . SER A 1 245 ? -12.320 -16.400 -34.605 1.00 41.78 245 SER A C 1
ATOM 1767 O O . SER A 1 245 ? -12.216 -15.388 -35.289 1.00 41.78 245 SER A O 1
ATOM 1769 N N . GLY A 1 246 ? -11.516 -17.447 -34.791 1.00 40.56 246 GLY A N 1
ATOM 1770 C CA . GLY A 1 246 ? -10.758 -17.663 -36.006 1.00 40.56 246 GLY A CA 1
ATOM 1771 C C . GLY A 1 246 ? -11.747 -18.070 -37.085 1.00 40.56 246 GLY A C 1
ATOM 1772 O O . GLY A 1 246 ? -11.986 -19.253 -37.291 1.00 40.56 246 GLY A O 1
ATOM 1773 N N . ARG A 1 247 ? -12.374 -17.091 -37.744 1.00 40.44 247 ARG A N 1
ATOM 1774 C CA . ARG A 1 247 ? -13.094 -17.323 -38.999 1.00 40.44 247 ARG A CA 1
ATOM 1775 C C . ARG A 1 247 ? -12.064 -17.729 -40.061 1.00 40.44 247 ARG A C 1
ATOM 1777 O O . ARG A 1 247 ? -11.279 -16.872 -40.466 1.00 40.44 247 ARG A O 1
ATOM 1784 N N . PRO A 1 248 ? -12.055 -18.975 -40.568 1.00 44.00 248 PRO A N 1
ATOM 1785 C CA . PRO A 1 248 ? -11.372 -19.254 -41.820 1.00 44.00 248 PRO A CA 1
ATOM 1786 C C . PRO A 1 248 ? -12.079 -18.467 -42.944 1.00 44.00 248 PRO A C 1
ATOM 1788 O O . PRO A 1 248 ? -13.310 -18.512 -43.028 1.00 44.00 248 PRO A O 1
ATOM 1791 N N . PRO A 1 249 ? -11.355 -17.756 -43.827 1.00 46.81 249 PRO A N 1
ATOM 1792 C CA . PRO A 1 249 ? -11.940 -16.861 -44.835 1.00 46.81 249 PRO A CA 1
ATOM 1793 C C . PRO A 1 249 ? -12.720 -17.562 -45.969 1.00 46.81 249 PRO A C 1
ATOM 1795 O O . PRO A 1 249 ? -13.044 -16.928 -46.967 1.00 46.81 249 PRO A O 1
ATOM 1798 N N . TRP A 1 250 ? -13.051 -18.852 -45.845 1.00 50.31 250 TRP A N 1
ATOM 1799 C CA . TRP A 1 250 ? -13.651 -19.650 -46.922 1.00 50.31 250 TRP A CA 1
ATOM 1800 C C . TRP A 1 250 ? -14.967 -20.368 -46.565 1.00 50.31 250 TRP A C 1
ATOM 1802 O O . TRP A 1 250 ? -15.561 -21.008 -47.428 1.00 50.31 250 TRP A O 1
ATOM 1812 N N . ALA A 1 251 ? -15.504 -20.218 -45.349 1.00 45.16 251 ALA A N 1
ATOM 1813 C CA . ALA A 1 251 ? -16.759 -20.873 -44.938 1.00 45.16 251 ALA A CA 1
ATOM 1814 C C . ALA A 1 251 ? -18.033 -20.085 -45.332 1.00 45.16 251 ALA A C 1
ATOM 1816 O O . ALA A 1 251 ? -18.976 -19.962 -44.552 1.00 45.16 251 ALA A O 1
ATOM 1817 N N . GLY A 1 252 ? -18.048 -19.520 -46.542 1.00 50.31 252 GLY A N 1
ATOM 1818 C CA . GLY A 1 252 ? -19.106 -18.647 -47.057 1.00 50.31 252 GLY A CA 1
ATOM 1819 C C . GLY A 1 252 ? -19.779 -19.147 -48.335 1.00 50.31 252 GLY A C 1
ATOM 1820 O O . GLY A 1 252 ? -20.225 -18.320 -49.114 1.00 50.31 252 GLY A O 1
ATOM 1821 N N . ILE A 1 253 ? -19.832 -20.458 -48.601 1.00 53.56 253 ILE A N 1
ATOM 1822 C CA . ILE A 1 253 ? -20.603 -21.025 -49.726 1.00 53.56 253 ILE A CA 1
ATOM 1823 C C . ILE A 1 253 ? -21.148 -22.410 -49.338 1.00 53.56 253 ILE A C 1
ATOM 1825 O O . ILE A 1 253 ? -20.590 -23.426 -49.731 1.00 53.56 253 ILE A O 1
ATOM 1829 N N . ALA A 1 254 ? -22.224 -22.486 -48.548 1.00 50.91 254 ALA A N 1
ATOM 1830 C CA . ALA A 1 254 ? -22.954 -23.756 -48.368 1.00 50.91 254 ALA A CA 1
ATOM 1831 C C . ALA A 1 254 ? -24.411 -23.622 -47.880 1.00 50.91 254 ALA A C 1
ATOM 1833 O O . ALA A 1 254 ? -25.000 -24.607 -47.446 1.00 50.91 254 ALA A O 1
ATOM 1834 N N . SER A 1 255 ? -25.032 -22.442 -47.981 1.00 48.91 255 SER A N 1
ATOM 1835 C CA . SER A 1 255 ? -26.413 -22.230 -47.510 1.00 48.91 255 SER A CA 1
ATOM 1836 C C . SER A 1 255 ? -27.259 -21.555 -48.586 1.00 48.91 255 SER A C 1
ATOM 1838 O O . SER A 1 255 ? -27.724 -20.434 -48.422 1.00 48.91 255 SER A O 1
ATOM 1840 N N . GLY A 1 256 ? -27.417 -22.224 -49.731 1.00 47.34 256 GLY A N 1
ATOM 1841 C CA . GLY A 1 256 ? -28.189 -21.694 -50.862 1.00 47.34 256 GLY A CA 1
ATOM 1842 C C . GLY A 1 256 ? -28.705 -22.730 -51.864 1.00 47.34 256 GLY A C 1
ATOM 1843 O O . GLY A 1 256 ? -29.125 -22.347 -52.948 1.00 47.34 256 GLY A O 1
ATOM 1844 N N . ALA A 1 257 ? -28.683 -24.030 -51.539 1.00 51.47 257 ALA A N 1
ATOM 1845 C CA . ALA A 1 257 ? -29.011 -25.094 -52.502 1.00 51.47 257 ALA A CA 1
ATOM 1846 C C . ALA A 1 257 ? -30.173 -26.027 -52.098 1.00 51.47 257 ALA A C 1
ATOM 1848 O O . ALA A 1 257 ? -30.464 -26.970 -52.828 1.00 51.47 257 ALA A O 1
ATOM 1849 N N . PHE A 1 258 ? -30.888 -25.770 -50.993 1.00 50.50 258 PHE A N 1
ATOM 1850 C CA . PHE A 1 258 ? -31.963 -26.667 -50.524 1.00 50.50 258 PHE A CA 1
ATOM 1851 C C . PHE A 1 258 ? -33.407 -26.175 -50.737 1.00 50.50 258 PHE A C 1
ATOM 1853 O O . PHE A 1 258 ? -34.344 -26.926 -50.484 1.00 50.50 258 PHE A O 1
ATOM 1860 N N . VAL A 1 259 ? -33.626 -24.970 -51.282 1.00 53.78 259 VAL A N 1
ATOM 1861 C CA . VAL A 1 259 ? -34.991 -24.441 -51.523 1.00 53.78 259 VAL A CA 1
ATOM 1862 C C . VAL A 1 259 ? -35.456 -24.597 -52.984 1.00 53.78 259 VAL A C 1
ATOM 1864 O O . VAL A 1 259 ? -36.656 -24.636 -53.250 1.00 53.78 259 VAL A O 1
ATOM 1867 N N . PHE A 1 260 ? -34.553 -24.811 -53.949 1.00 51.22 260 PHE A N 1
ATOM 1868 C CA . PHE A 1 260 ? -34.931 -24.912 -55.372 1.00 51.22 260 PHE A CA 1
ATOM 1869 C C . PHE A 1 260 ? -35.418 -26.304 -55.827 1.00 51.22 260 PHE A C 1
ATOM 1871 O O . PHE A 1 260 ? -36.135 -26.409 -56.823 1.00 51.22 260 PHE A O 1
ATOM 1878 N N . VAL A 1 261 ? -35.117 -27.378 -55.088 1.00 55.66 261 VAL A N 1
ATOM 1879 C CA . VAL A 1 261 ? -35.481 -28.757 -55.487 1.00 55.66 261 VAL A CA 1
ATOM 1880 C C . VAL A 1 261 ? -36.932 -29.126 -55.121 1.00 55.66 261 VAL A C 1
ATOM 1882 O O . VAL A 1 261 ? -37.526 -30.002 -55.751 1.00 55.66 261 VAL A O 1
ATOM 1885 N N . LEU A 1 262 ? -37.572 -28.412 -54.188 1.00 52.94 262 LEU A N 1
ATOM 1886 C CA . LEU A 1 262 ? -38.967 -28.681 -53.798 1.00 52.94 262 LEU A CA 1
ATOM 1887 C C . LEU A 1 262 ? -40.018 -27.931 -54.639 1.00 52.94 262 LEU A C 1
ATOM 1889 O O . LEU A 1 262 ? -41.180 -28.338 -54.656 1.00 52.94 262 LEU A O 1
ATOM 1893 N N . VAL A 1 263 ? -39.632 -26.912 -55.417 1.00 54.59 263 VAL A N 1
ATOM 1894 C CA . VAL A 1 263 ? -40.568 -26.147 -56.270 1.00 54.59 263 VAL A CA 1
ATOM 1895 C C . VAL A 1 263 ? -40.711 -26.744 -57.681 1.00 54.59 263 VAL A C 1
ATOM 1897 O O . VAL A 1 263 ? -41.785 -26.657 -58.277 1.00 54.59 263 VAL A O 1
ATOM 1900 N N . MET A 1 264 ? -39.711 -27.466 -58.204 1.00 53.94 264 MET A N 1
ATOM 1901 C CA . MET A 1 264 ? -39.820 -28.105 -59.531 1.00 53.94 264 MET A CA 1
ATOM 1902 C C . MET A 1 264 ? -40.638 -29.409 -59.554 1.00 53.94 264 MET A C 1
ATOM 1904 O O . MET A 1 264 ? -41.070 -29.843 -60.623 1.00 53.94 264 MET A O 1
ATOM 1908 N N . ARG A 1 265 ? -40.943 -30.019 -58.400 1.00 52.03 265 ARG A N 1
ATOM 1909 C CA . ARG A 1 265 ? -41.702 -31.285 -58.349 1.00 52.03 265 ARG A CA 1
ATOM 1910 C C . ARG A 1 265 ? -43.229 -31.105 -58.402 1.00 52.03 265 ARG A C 1
ATOM 1912 O O . ARG A 1 265 ? -43.947 -32.089 -58.565 1.00 52.03 265 ARG A O 1
ATOM 1919 N N . ARG A 1 266 ? -43.744 -29.867 -58.335 1.00 52.16 266 ARG A N 1
ATOM 1920 C CA . ARG A 1 266 ? -45.196 -29.577 -58.333 1.00 52.16 266 ARG A CA 1
ATOM 1921 C C . ARG A 1 266 ? -45.783 -29.192 -59.700 1.00 52.16 266 ARG A C 1
ATOM 1923 O O . ARG A 1 266 ? -46.994 -29.045 -59.807 1.00 52.16 266 ARG A O 1
ATOM 1930 N N . ARG A 1 267 ? -44.965 -29.088 -60.758 1.00 52.56 267 ARG A N 1
ATOM 1931 C CA . ARG A 1 267 ? -45.411 -28.667 -62.107 1.00 52.56 267 ARG A CA 1
ATOM 1932 C C . ARG A 1 267 ? -45.548 -29.802 -63.135 1.00 52.56 267 ARG A C 1
ATOM 1934 O O . ARG A 1 267 ? -45.736 -29.526 -64.310 1.00 52.56 267 ARG A O 1
ATOM 1941 N N . ARG A 1 268 ? -45.473 -31.070 -62.707 1.00 55.03 268 ARG A N 1
ATOM 1942 C CA . ARG A 1 268 ? -45.588 -32.261 -63.582 1.00 55.03 268 ARG A CA 1
ATOM 1943 C C . ARG A 1 268 ? -46.836 -33.124 -63.338 1.00 55.03 268 ARG A C 1
ATOM 1945 O O . ARG A 1 268 ? -46.862 -34.291 -63.711 1.00 55.03 268 ARG A O 1
ATOM 1952 N N . ARG A 1 269 ? -47.866 -32.559 -62.703 1.00 57.06 269 ARG A N 1
ATOM 1953 C CA . ARG A 1 269 ? -49.213 -33.149 -62.625 1.00 57.06 269 ARG A CA 1
ATOM 1954 C C . ARG A 1 2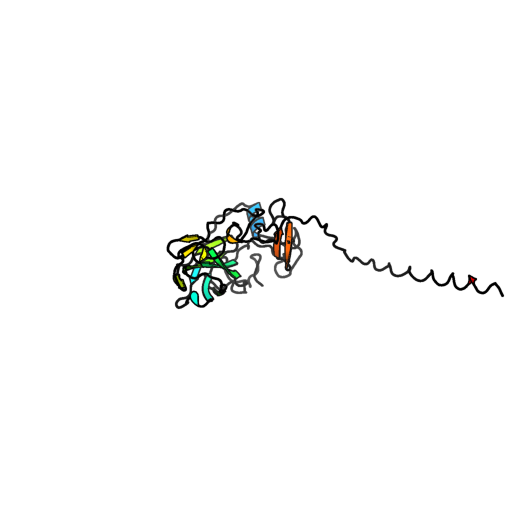69 ? -50.269 -32.065 -62.828 1.00 57.06 269 ARG A C 1
ATOM 1956 O O . ARG A 1 269 ? -50.868 -31.603 -61.861 1.00 57.06 269 ARG A O 1
ATOM 1963 N N . ARG A 1 270 ? -50.422 -31.642 -64.077 1.00 47.31 270 ARG A N 1
ATOM 1964 C CA . ARG A 1 270 ? -51.648 -31.165 -64.723 1.00 47.31 270 ARG A CA 1
ATOM 1965 C C . ARG A 1 270 ? -51.395 -31.165 -66.220 1.00 47.31 270 ARG A C 1
ATOM 1967 O O . ARG A 1 270 ? -50.265 -30.777 -66.590 1.00 47.31 270 ARG A O 1
#

Radius of gyration: 27.25 Å; chains: 1; bounding box: 76×55×90 Å

Foldseek 3Di:
DVQAAPQPPLLQAADHDQFQDWDFDDHPDGDDDPVGRTDRVVVVCCVVPNDDDDPWDFKDKAFDPPDDVLVQKTKMWIATSLFFQKKFKDKVRHGFWMDGTDGGGSNGGDGGDIDITGGDPQFFFFWIWIWMWTAHSVRGIDIYHTDIDGGDWQDDAQVRGPPQWGRDPSDTDHDQADDEFFAFDDAQRVYNQSDWDDDPRTTRKHKDFQVDQPREPPQWHFADPDHGIGITHHPPPPDPPPVPPPDDPPPPPDPDPPPVVVVVVPPPPD

pLDDT: mean 83.43, std 15.87, range [37.75, 98.19]

Secondary structure (DSSP, 8-state):
--SS--TT-TTS-S-----SS-B-B-SSS-B-BTTBS-B-HHHHHHHHH-PPPP-S---EEEEPTT--GGGSEEEEEEE-TT--SEEEEEETTEEEEEEEPPPPBBTBS-TTEEEEEE--TTPPSEEEEEEEEEE-TTS-EEEPPPEEEEESSPP-SGGGS-TTEEEETTEEEEPPP-BPTTSB-SSGGGBTTS-EE-SSS-EE--EE-TT-TTSS-TT-EEEEEETTEEEEE---S-----------TT--SSSSSSSSTTTGGGSS--